Protein AF-A0AAD4WB34-F1 (afdb_monomer)

Foldseek 3Di:
DVVVVVVVVPPDDPPCLVVVVCVVVVVLVVQLVVCVVVVPPPFAFPAQDDADAQDFDDPPPCVCVVVCVVVVVVVVVVQLCQQVVLVVVVCVVVVHDDDSVVSNVVLVVVQVVCVRSVHDRDHDDNVVVVSCVVVVDPDCVSVVVVVVVVNVCRNPVSVSRRSHGPVVVVVVVVVVD

Nearest PDB structures (foldseek):
  7lhv-assembly1_B  TM=8.868E-01  e=2.444E-13  Arabidopsis thaliana
  7v73-assembly1_A  TM=8.410E-01  e=1.186E-08  Homo sapiens
  8sh3-assembly1_C  TM=9.190E-01  e=3.806E-06  Sus scrofa
  7lgu-assembly1_A  TM=9.004E-01  e=6.286E-06  Homo sapiens
  6ki1-assembly1_A  TM=8.723E-01  e=4.982E-05  Synechocystis sp. PCC 6803

Organism: Prunus dulcis (NCBI:txid3755)

Secondary structure (DSSP, 8-state):
-HHHHHHHHTTS-GGGHHHHHHHHHHHHHHHHHHHHHH--TT--B--PPPPSSPPP-----GGGHHHHHHHHHHHHHHHHHHHHHHHHHHHHHHT----HHHHHHHHHHHHHHHHTTTPPPP---HHHHHHHHHTT--STHHHHHHHHHHHHHHHHHHHHHTTSBHHHHHHHHHTT-

Radius of gyration: 19.21 Å; Cα contacts (8 Å, |Δi|>4): 100; chains: 1; bounding box: 47×36×50 Å

Structure (mmCIF, N/CA/C/O backbone):
data_AF-A0AAD4WB34-F1
#
_entry.id   AF-A0AAD4WB34-F1
#
loop_
_atom_site.group_PDB
_atom_site.id
_atom_site.type_symbol
_atom_site.label_atom_id
_atom_site.label_alt_id
_atom_site.label_comp_id
_atom_site.label_asym_id
_atom_site.label_entity_id
_atom_site.label_seq_id
_atom_site.pdbx_PDB_ins_code
_atom_site.Cartn_x
_atom_site.Cartn_y
_atom_site.Cartn_z
_atom_site.occupancy
_atom_site.B_iso_or_equiv
_atom_site.auth_seq_id
_atom_site.auth_comp_id
_atom_site.auth_asym_id
_atom_site.auth_atom_id
_atom_site.pdbx_PDB_model_num
ATOM 1 N N . MET A 1 1 ? -4.217 19.186 2.359 1.00 33.62 1 MET A N 1
ATOM 2 C CA . MET A 1 1 ? -4.604 19.597 0.989 1.00 33.62 1 MET A CA 1
ATOM 3 C C . MET A 1 1 ? -5.746 18.741 0.432 1.00 33.62 1 MET A C 1
ATOM 5 O O . MET A 1 1 ? -6.731 19.321 -0.002 1.00 33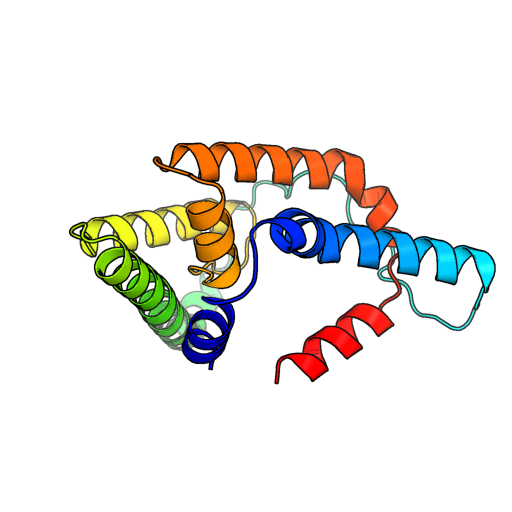.62 1 MET A O 1
ATOM 9 N N . GLU A 1 2 ? -5.706 17.401 0.507 1.00 40.16 2 GLU A N 1
ATOM 10 C CA . GLU A 1 2 ? -6.773 16.553 -0.079 1.00 40.16 2 GLU A CA 1
ATOM 11 C C . GLU A 1 2 ? -8.172 16.724 0.558 1.00 40.16 2 GLU A C 1
ATOM 13 O O . GLU A 1 2 ? -9.175 16.705 -0.154 1.00 40.16 2 GLU A O 1
ATOM 18 N N . LEU A 1 3 ? -8.260 17.006 1.865 1.00 38.12 3 LEU A N 1
ATOM 19 C CA . LEU A 1 3 ? -9.543 17.237 2.555 1.00 38.12 3 LEU A CA 1
ATOM 20 C C . LEU A 1 3 ? -10.306 18.478 2.047 1.00 38.12 3 LEU A C 1
ATOM 22 O O . LEU A 1 3 ? -11.536 18.483 2.032 1.00 38.12 3 LEU A O 1
ATOM 26 N N . ILE A 1 4 ? -9.596 19.511 1.581 1.00 42.97 4 ILE A N 1
ATOM 27 C CA . ILE A 1 4 ? -10.209 20.760 1.095 1.00 42.97 4 ILE A CA 1
ATOM 28 C C . ILE A 1 4 ? -10.880 20.536 -0.269 1.00 42.97 4 ILE A C 1
ATOM 30 O O . ILE A 1 4 ? -11.948 21.083 -0.539 1.00 42.97 4 ILE A O 1
ATOM 34 N N . ILE A 1 5 ? -10.310 19.669 -1.112 1.00 47.25 5 ILE A N 1
ATOM 35 C CA . ILE A 1 5 ? -10.824 19.406 -2.463 1.00 47.25 5 ILE A CA 1
ATOM 36 C C . ILE A 1 5 ? -12.169 18.668 -2.410 1.00 47.25 5 ILE A C 1
ATOM 38 O O . ILE A 1 5 ? -13.072 18.979 -3.188 1.00 47.25 5 ILE A O 1
ATOM 42 N N . VAL A 1 6 ? -12.353 17.745 -1.461 1.00 51.06 6 VAL A N 1
ATOM 43 C CA . VAL A 1 6 ? -13.652 17.070 -1.280 1.00 51.06 6 VAL A CA 1
ATOM 44 C C . VAL A 1 6 ? -14.680 17.960 -0.589 1.00 51.06 6 VAL A C 1
ATOM 46 O O . VAL A 1 6 ? -15.853 17.892 -0.956 1.00 51.06 6 VAL A O 1
ATOM 49 N N . TYR A 1 7 ? -14.269 18.860 0.314 1.00 45.97 7 TYR A N 1
ATOM 50 C CA . TYR A 1 7 ? -15.187 19.866 0.863 1.00 45.97 7 TYR A CA 1
ATOM 51 C C . TYR A 1 7 ? -15.754 20.782 -0.240 1.00 45.97 7 TYR A C 1
ATOM 53 O O . TYR A 1 7 ? -16.945 21.087 -0.245 1.00 45.97 7 TYR A O 1
ATOM 61 N N . ILE A 1 8 ? -14.940 21.141 -1.241 1.00 43.75 8 ILE A N 1
ATOM 62 C CA . ILE A 1 8 ? -15.370 21.970 -2.382 1.00 43.75 8 ILE A CA 1
ATOM 63 C C . ILE A 1 8 ? -16.230 21.183 -3.396 1.00 43.75 8 ILE A C 1
ATOM 65 O O . ILE A 1 8 ? -17.098 21.765 -4.050 1.00 43.75 8 ILE A O 1
ATOM 69 N N . GLN A 1 9 ? -16.065 19.860 -3.527 1.00 45.56 9 GLN A N 1
ATOM 70 C CA . GLN A 1 9 ? -16.832 19.057 -4.496 1.00 45.56 9 GLN A CA 1
ATOM 71 C C . GLN A 1 9 ? -18.241 18.650 -4.048 1.00 45.56 9 GLN A C 1
ATOM 73 O O . GLN A 1 9 ? -19.039 18.244 -4.897 1.00 45.56 9 GLN A O 1
ATOM 78 N N . GLY A 1 10 ? -18.587 18.814 -2.768 1.00 43.12 10 GLY A N 1
ATOM 79 C CA . GLY A 1 10 ? -19.879 18.398 -2.205 1.00 43.12 10 GLY A CA 1
ATOM 80 C C . GLY A 1 10 ? -21.130 19.061 -2.805 1.00 43.12 10 GLY A C 1
ATOM 81 O O . GLY A 1 10 ? -22.239 18.712 -2.411 1.00 43.12 10 GLY A O 1
ATOM 82 N N . LYS A 1 11 ? -20.991 20.001 -3.754 1.00 43.81 11 LYS A N 1
ATOM 83 C CA . LYS A 1 11 ? -22.109 20.800 -4.286 1.00 43.81 11 LYS A CA 1
ATOM 84 C C . LYS A 1 11 ? -22.457 20.578 -5.767 1.00 43.81 11 LYS A C 1
ATOM 86 O O . LYS A 1 11 ? -23.461 21.124 -6.223 1.00 43.81 11 LYS A O 1
ATOM 91 N N . THR A 1 12 ? -21.718 19.764 -6.530 1.00 44.66 12 THR A N 1
ATOM 92 C CA . THR A 1 12 ? -21.895 19.721 -8.000 1.00 44.66 12 THR A CA 1
ATOM 93 C C . THR A 1 12 ? -22.477 18.402 -8.530 1.00 44.66 12 THR A C 1
ATOM 95 O O . THR A 1 12 ? -21.794 17.392 -8.646 1.00 44.66 12 THR A O 1
ATOM 98 N N . ARG A 1 13 ? -23.775 18.482 -8.872 1.00 54.38 13 ARG A N 1
ATOM 99 C CA . ARG A 1 13 ? -24.657 17.628 -9.708 1.00 54.38 13 ARG A CA 1
ATOM 100 C C . ARG A 1 13 ? -24.180 16.218 -10.128 1.00 54.38 13 ARG A C 1
ATOM 102 O O . ARG A 1 13 ? -23.241 16.059 -10.902 1.00 54.38 13 ARG A O 1
ATOM 109 N N . LYS A 1 14 ? -25.041 15.231 -9.811 1.00 52.12 14 LYS A N 1
ATOM 110 C CA . LYS A 1 14 ? -25.066 13.798 -10.215 1.00 52.12 14 LYS A CA 1
ATOM 111 C C . LYS A 1 14 ? -24.626 13.456 -11.657 1.00 52.12 14 LYS A C 1
ATOM 113 O O . LYS A 1 14 ? -24.202 12.330 -11.880 1.00 52.12 14 LYS A O 1
ATOM 118 N N . TYR A 1 15 ? -24.724 14.375 -12.621 1.00 44.19 15 TYR A N 1
ATOM 119 C CA . TYR A 1 15 ? -24.437 14.122 -14.043 1.00 44.19 15 TYR A CA 1
ATOM 120 C C . TYR A 1 15 ? -22.932 14.136 -14.389 1.00 44.19 15 TYR A C 1
ATOM 122 O O . TYR A 1 15 ? -22.493 13.413 -15.275 1.00 44.19 15 TYR A O 1
ATOM 130 N N . LEU A 1 16 ? -22.104 14.878 -13.641 1.00 51.34 16 LEU A N 1
ATOM 131 C CA . LEU A 1 16 ? -20.644 14.948 -13.862 1.00 51.34 16 LEU A CA 1
ATOM 132 C C . LEU A 1 16 ? -19.870 13.738 -13.295 1.00 51.34 16 LEU A C 1
ATOM 134 O O . LEU A 1 16 ? -18.650 13.645 -13.434 1.00 51.34 16 LEU A O 1
ATOM 138 N N . ARG A 1 17 ? -20.584 12.795 -12.672 1.00 53.00 17 ARG A N 1
ATOM 139 C CA . ARG A 1 17 ? -20.040 11.625 -11.970 1.00 53.00 17 ARG A CA 1
ATOM 140 C C . ARG A 1 17 ? -19.387 10.603 -12.907 1.00 53.00 17 ARG A C 1
A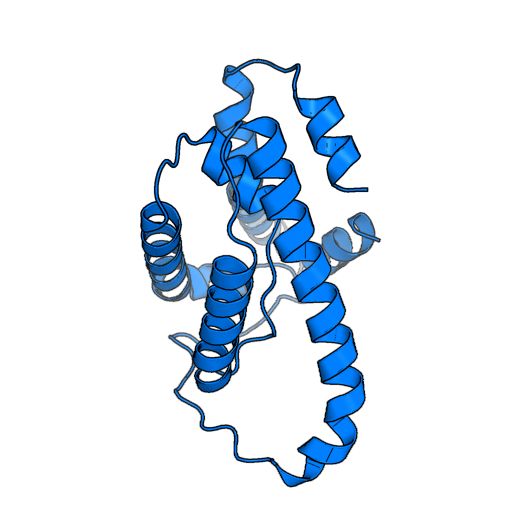TOM 142 O O . ARG A 1 17 ? -18.308 10.110 -12.600 1.00 53.00 17 ARG A O 1
ATOM 149 N N . TYR A 1 18 ? -19.993 10.333 -14.066 1.00 48.41 18 TYR A N 1
ATOM 150 C CA . TYR A 1 18 ? -19.420 9.421 -15.067 1.00 48.41 18 TYR A CA 1
ATOM 151 C C . TYR A 1 18 ? -18.209 10.028 -15.790 1.00 48.41 18 TYR A C 1
ATOM 153 O O . TYR A 1 18 ? -17.241 9.326 -16.066 1.00 48.41 18 TYR A O 1
ATOM 161 N N . VAL A 1 19 ? -18.214 11.346 -16.018 1.00 49.69 19 VAL A N 1
ATOM 162 C CA . VAL A 1 19 ? -17.118 12.054 -16.703 1.00 49.69 19 VAL A CA 1
ATOM 163 C C . VAL A 1 19 ? -15.848 12.093 -15.843 1.00 49.69 19 VAL A C 1
ATOM 165 O O . VAL A 1 19 ? -14.752 11.909 -16.364 1.00 49.69 19 VAL A O 1
ATOM 168 N N . ARG A 1 20 ? -15.968 12.252 -14.515 1.00 50.97 20 ARG A N 1
ATOM 169 C CA . ARG A 1 20 ? -14.810 12.204 -13.599 1.00 50.97 20 ARG A CA 1
ATOM 170 C C . ARG A 1 20 ? -14.190 10.813 -13.469 1.00 50.97 20 ARG A C 1
ATOM 172 O O . ARG A 1 20 ? -12.969 10.714 -13.433 1.00 50.97 20 ARG A O 1
ATOM 179 N N . ALA A 1 21 ? -15.009 9.761 -13.420 1.00 55.34 21 ALA A N 1
ATOM 180 C CA . ALA A 1 21 ? -14.525 8.381 -13.324 1.00 55.34 21 ALA A CA 1
ATOM 181 C C . ALA A 1 21 ? -13.853 7.905 -14.626 1.00 55.34 21 ALA A C 1
ATOM 183 O O . ALA A 1 21 ? -12.867 7.173 -14.579 1.00 55.34 21 ALA A O 1
ATOM 184 N N . ALA A 1 22 ? -14.344 8.364 -15.783 1.00 58.06 22 ALA A N 1
ATOM 185 C CA . ALA A 1 22 ? -13.746 8.072 -17.084 1.00 58.06 22 ALA A CA 1
ATOM 186 C C . ALA A 1 22 ? -12.513 8.938 -17.404 1.00 58.06 22 ALA A C 1
ATOM 188 O O . ALA A 1 22 ? -11.743 8.576 -18.290 1.00 58.06 22 ALA A O 1
ATOM 189 N N . GLY A 1 23 ? -12.297 10.039 -16.673 1.00 64.25 23 GLY A N 1
ATOM 190 C CA . GLY A 1 23 ? -11.242 11.027 -16.926 1.00 64.25 23 GLY A CA 1
ATOM 191 C C . GLY A 1 23 ? -9.857 10.429 -17.206 1.00 64.25 23 GLY A C 1
ATOM 192 O O . GLY A 1 23 ? -9.314 10.691 -18.282 1.00 64.25 23 GLY A O 1
ATOM 193 N N . PRO A 1 24 ? -9.299 9.579 -16.321 1.00 65.94 24 PRO A N 1
ATOM 194 C CA . PRO A 1 24 ? -7.984 8.975 -16.537 1.00 65.94 24 PRO A CA 1
ATOM 195 C C . PRO A 1 24 ? -7.928 8.096 -17.792 1.00 65.94 24 PRO A C 1
ATOM 197 O O . PRO A 1 24 ? -6.981 8.196 -18.564 1.00 65.94 24 PRO A O 1
ATOM 200 N N . LEU A 1 25 ? -8.962 7.288 -18.047 1.00 66.56 25 LEU A N 1
ATOM 201 C CA . LEU A 1 25 ? -9.025 6.416 -19.225 1.00 66.56 25 LEU A CA 1
ATOM 202 C C . LEU A 1 25 ? -9.153 7.229 -20.516 1.00 66.56 25 LEU A C 1
ATOM 204 O O . LEU A 1 25 ? -8.439 6.971 -21.482 1.00 66.56 25 LEU A O 1
ATOM 208 N N . THR A 1 26 ? -10.012 8.251 -20.528 1.00 68.38 26 THR A N 1
ATOM 209 C CA . THR A 1 26 ? -10.172 9.140 -21.687 1.00 68.38 26 THR A CA 1
ATOM 210 C C . THR A 1 26 ? -8.915 9.958 -21.963 1.00 68.38 26 THR A C 1
ATOM 212 O O . THR A 1 26 ? -8.587 10.177 -23.127 1.00 68.38 26 THR A O 1
ATOM 215 N N . ALA A 1 27 ? -8.184 10.370 -20.923 1.00 66.44 27 ALA A N 1
ATOM 216 C CA . ALA A 1 27 ? -6.917 11.077 -21.066 1.00 66.44 27 ALA A CA 1
ATOM 217 C C . ALA A 1 27 ? -5.845 10.174 -21.687 1.00 66.44 27 ALA A C 1
ATOM 219 O O . ALA A 1 27 ? -5.201 10.588 -22.647 1.00 66.44 27 ALA A O 1
ATOM 220 N N . VAL A 1 28 ? -5.709 8.931 -21.205 1.00 67.62 28 VAL A N 1
ATOM 221 C CA . VAL A 1 28 ? -4.776 7.947 -21.777 1.00 67.62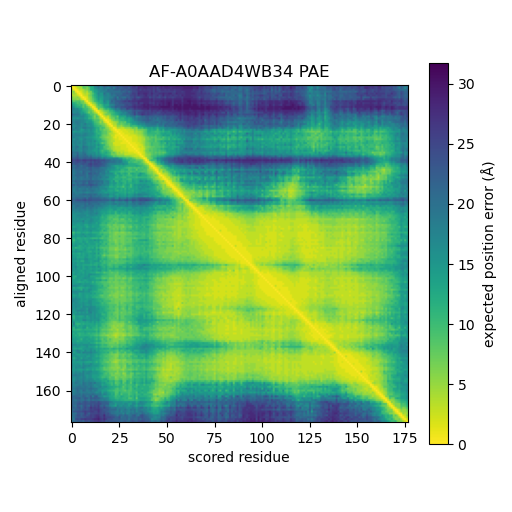 28 VAL A CA 1
ATOM 222 C C . VAL A 1 28 ? -5.112 7.689 -23.245 1.00 67.62 28 VAL A C 1
ATOM 224 O O . VAL A 1 28 ? -4.245 7.851 -24.095 1.00 67.62 28 VAL A O 1
ATOM 227 N N . LEU A 1 29 ? -6.378 7.399 -23.568 1.00 73.25 29 LEU A N 1
ATOM 228 C CA . LEU A 1 29 ? -6.809 7.161 -24.950 1.00 73.25 29 LEU A CA 1
ATOM 229 C C . LEU A 1 29 ? -6.534 8.364 -25.861 1.00 73.25 29 LEU A C 1
ATOM 231 O O . LEU A 1 29 ? -6.022 8.196 -26.968 1.00 73.25 29 LEU A O 1
ATOM 235 N N . SER A 1 30 ? -6.836 9.576 -25.388 1.00 71.19 30 SER A N 1
ATOM 236 C CA . SER A 1 30 ? -6.624 10.807 -26.158 1.00 71.19 30 SER A CA 1
ATOM 237 C C . SER A 1 30 ? -5.138 11.059 -26.415 1.00 71.19 30 SER A C 1
ATOM 239 O O . SER A 1 30 ? -4.767 11.412 -27.531 1.00 71.19 30 SER A O 1
ATOM 241 N N . VAL A 1 31 ? -4.281 10.828 -25.414 1.00 67.44 31 VAL A N 1
ATOM 242 C CA . VAL A 1 31 ? -2.820 10.949 -25.536 1.00 67.44 31 VAL A CA 1
ATOM 243 C C . VAL A 1 31 ? -2.258 9.900 -26.494 1.00 67.44 31 VAL A C 1
ATOM 245 O O . VAL A 1 31 ? -1.493 10.256 -27.387 1.00 67.44 31 VAL A O 1
ATOM 248 N N . THR A 1 32 ? -2.670 8.635 -26.381 1.00 67.56 32 THR A N 1
ATOM 249 C CA . THR A 1 32 ? -2.225 7.563 -27.286 1.00 67.56 32 THR A CA 1
ATOM 250 C C . THR A 1 32 ? -2.606 7.861 -28.741 1.00 67.56 32 THR A C 1
ATOM 252 O O . THR A 1 32 ? -1.788 7.692 -29.645 1.00 67.56 32 THR A O 1
ATOM 255 N N . ILE A 1 33 ? -3.824 8.359 -28.983 1.00 74.31 33 ILE A N 1
ATOM 256 C CA . ILE A 1 33 ? -4.286 8.765 -30.320 1.00 74.31 33 ILE A CA 1
ATOM 257 C C . ILE A 1 33 ? -3.490 9.963 -30.843 1.00 74.31 33 ILE A C 1
ATOM 259 O O . ILE A 1 33 ? -3.060 9.955 -31.996 1.00 74.31 33 ILE A O 1
ATOM 263 N N . PHE A 1 34 ? -3.247 10.966 -30.000 1.00 72.50 34 PHE A N 1
ATOM 264 C CA . PHE A 1 34 ? -2.497 1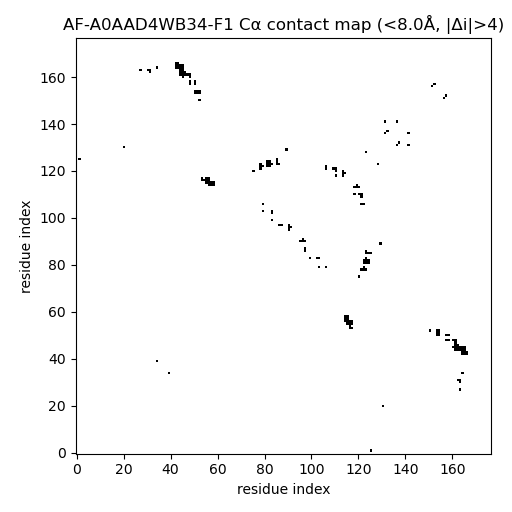2.160 -30.379 1.00 72.50 34 PHE A CA 1
ATOM 265 C C . PHE A 1 34 ? -1.046 11.834 -30.762 1.00 72.50 34 PHE A C 1
ATOM 267 O O . PHE A 1 34 ? -0.577 12.270 -31.813 1.00 72.50 34 PHE A O 1
ATOM 274 N N . VAL A 1 35 ? -0.360 11.001 -29.971 1.00 69.00 35 VAL A N 1
ATOM 275 C CA . VAL A 1 35 ? 1.014 10.547 -30.260 1.00 69.00 35 VAL A CA 1
ATOM 276 C C . VAL A 1 35 ? 1.072 9.749 -31.565 1.00 69.00 35 VAL A C 1
ATOM 278 O O . VAL A 1 35 ? 1.978 9.962 -32.371 1.00 69.00 35 VAL A O 1
ATOM 281 N N . LYS A 1 36 ? 0.080 8.886 -31.822 1.00 69.62 36 LYS A N 1
ATOM 282 C CA . LYS A 1 36 ? 0.007 8.098 -33.062 1.00 69.62 36 LYS A CA 1
ATOM 283 C C . LYS A 1 36 ? -0.200 8.966 -34.311 1.00 69.62 36 LYS A C 1
ATOM 285 O O . LYS A 1 36 ? 0.309 8.619 -35.372 1.00 69.62 36 LYS A O 1
ATOM 290 N N . ILE A 1 37 ? -0.927 10.082 -34.195 1.00 72.44 37 ILE A N 1
ATOM 291 C CA . ILE A 1 37 ? -1.186 11.016 -35.305 1.00 72.44 37 ILE A CA 1
ATOM 292 C C . ILE A 1 37 ? 0.019 11.929 -35.567 1.00 72.44 37 ILE A C 1
ATOM 294 O O . ILE A 1 37 ? 0.379 12.144 -36.721 1.00 72.44 37 ILE A O 1
ATOM 298 N N . PHE A 1 38 ? 0.649 12.458 -34.515 1.00 68.19 38 PHE A N 1
ATOM 299 C CA . PHE A 1 38 ? 1.732 13.443 -34.640 1.00 68.19 38 PHE A CA 1
ATOM 300 C C . PHE A 1 38 ? 3.134 12.837 -34.807 1.00 68.19 38 PHE A C 1
ATOM 302 O O . PHE A 1 38 ? 4.090 13.600 -34.939 1.00 68.19 38 PHE A O 1
ATOM 309 N N . ASN A 1 39 ? 3.248 11.499 -34.800 1.00 59.84 39 ASN A N 1
ATOM 310 C CA . ASN A 1 39 ? 4.436 10.687 -35.116 1.00 59.84 39 ASN A CA 1
ATOM 311 C C . ASN A 1 39 ? 5.769 11.375 -34.763 1.00 59.84 39 ASN A C 1
ATOM 313 O O . ASN A 1 39 ? 6.647 11.588 -35.598 1.00 59.84 39 ASN A O 1
ATOM 317 N N . SER A 1 40 ? 5.861 11.835 -33.515 1.00 54.69 40 SER A N 1
ATOM 318 C CA . SER A 1 40 ? 6.952 12.687 -33.064 1.00 54.69 40 SER A CA 1
ATOM 319 C C . SER A 1 40 ? 8.099 11.799 -32.594 1.00 54.69 40 SER A C 1
ATOM 321 O O . SER A 1 40 ? 8.137 11.397 -31.432 1.00 54.69 40 SER A O 1
ATOM 323 N N . SER A 1 41 ? 9.046 11.510 -33.487 1.00 55.50 41 SER A N 1
ATOM 324 C CA . SER A 1 41 ? 10.230 10.666 -33.237 1.00 55.50 41 SER A CA 1
ATOM 325 C C . SER A 1 41 ? 11.137 11.132 -32.081 1.00 55.50 41 SER A C 1
ATOM 327 O O . SER A 1 41 ? 12.108 10.457 -31.758 1.00 55.50 41 SER A O 1
ATOM 329 N N . SER A 1 42 ? 10.842 12.279 -31.460 1.00 56.28 42 SER A N 1
ATOM 330 C CA . SER A 1 42 ? 11.611 12.887 -30.366 1.00 56.28 42 SER A CA 1
ATOM 331 C C . SER A 1 42 ? 11.015 12.653 -28.972 1.00 56.28 42 SER A C 1
ATOM 333 O O . SER A 1 42 ? 11.537 13.187 -27.994 1.00 56.28 42 SER A O 1
ATOM 335 N N . ILE A 1 43 ? 9.906 11.916 -28.851 1.00 60.97 43 ILE A N 1
ATOM 336 C CA . ILE A 1 43 ? 9.256 11.673 -27.559 1.00 60.97 43 ILE A CA 1
ATOM 337 C C . ILE A 1 43 ? 9.734 10.339 -26.986 1.00 60.97 43 ILE A C 1
ATOM 339 O O . ILE A 1 43 ? 9.444 9.281 -27.536 1.00 60.97 43 ILE A O 1
ATOM 343 N N . SER A 1 44 ? 10.432 10.397 -25.849 1.00 60.56 44 SER A N 1
ATOM 344 C CA . SER A 1 44 ? 10.780 9.203 -25.076 1.00 60.56 44 SER A CA 1
ATOM 345 C C . SER A 1 44 ? 9.491 8.539 -24.587 1.00 60.56 44 SER A C 1
ATOM 347 O O . SER A 1 44 ? 8.689 9.163 -23.882 1.00 60.56 44 SER A O 1
ATOM 349 N N . LEU A 1 45 ? 9.247 7.308 -25.026 1.00 65.75 45 LEU A N 1
ATOM 350 C CA . LEU A 1 45 ? 8.125 6.484 -24.580 1.00 65.75 45 LEU A CA 1
ATOM 351 C C . LEU A 1 45 ? 8.527 5.713 -23.318 1.00 65.75 45 LEU A C 1
ATOM 353 O O . LEU A 1 45 ? 9.712 5.584 -23.016 1.00 65.75 45 LEU A O 1
ATOM 357 N N . VAL A 1 46 ? 7.542 5.200 -22.577 1.00 65.94 46 VAL A N 1
ATOM 358 C CA . VAL A 1 46 ? 7.794 4.350 -21.396 1.00 65.94 46 VAL A CA 1
ATOM 359 C C . VAL A 1 46 ? 8.632 3.108 -21.752 1.00 65.94 46 VAL A C 1
ATOM 361 O O . VAL A 1 46 ? 9.400 2.647 -20.910 1.00 65.94 46 VAL A O 1
ATOM 364 N N . GLY A 1 47 ? 8.563 2.637 -23.003 1.00 63.69 47 GLY A N 1
ATOM 365 C CA . GLY A 1 47 ? 9.345 1.500 -23.494 1.00 63.69 47 GLY A CA 1
ATOM 366 C C . GLY A 1 47 ? 8.718 0.156 -23.122 1.00 63.69 47 GLY A C 1
ATOM 367 O O . GLY A 1 47 ? 7.548 0.109 -22.742 1.00 63.69 47 GLY A O 1
ATOM 368 N N . ASP A 1 48 ? 9.494 -0.925 -23.242 1.00 64.25 48 ASP A N 1
ATOM 369 C CA . ASP A 1 48 ? 9.034 -2.286 -22.946 1.00 64.25 48 ASP A CA 1
ATOM 370 C C . ASP A 1 48 ? 8.691 -2.445 -21.461 1.00 64.25 48 ASP A C 1
ATOM 372 O O . ASP A 1 48 ? 9.552 -2.365 -20.578 1.00 64.25 48 ASP A O 1
ATOM 376 N N . ILE A 1 49 ? 7.415 -2.710 -21.186 1.00 68.88 49 ILE A N 1
ATOM 377 C CA . ILE A 1 49 ? 6.937 -3.063 -19.852 1.00 68.88 49 ILE A CA 1
ATOM 378 C C . ILE A 1 49 ? 6.889 -4.592 -19.790 1.00 68.88 49 ILE A C 1
ATOM 380 O O . ILE A 1 49 ? 6.206 -5.202 -20.615 1.00 68.88 49 ILE A O 1
ATOM 384 N N . PRO A 1 50 ? 7.579 -5.237 -18.829 1.00 67.44 50 PRO A N 1
ATOM 385 C CA . PRO A 1 50 ? 7.557 -6.688 -18.712 1.00 67.44 50 PRO A CA 1
ATOM 386 C C . PRO A 1 50 ? 6.112 -7.165 -18.560 1.00 67.44 50 PRO A C 1
ATOM 388 O O . PRO A 1 50 ? 5.416 -6.797 -17.612 1.00 67.44 50 PRO A O 1
ATOM 391 N N . GLN A 1 51 ? 5.655 -7.959 -19.527 1.00 65.62 51 GLN A N 1
ATOM 392 C CA . GLN A 1 51 ? 4.288 -8.454 -19.535 1.00 65.62 51 GLN A CA 1
ATOM 393 C C . GLN A 1 51 ? 4.102 -9.558 -18.497 1.00 65.62 51 GLN A C 1
ATOM 395 O O . GLN A 1 51 ? 4.957 -10.427 -18.321 1.00 65.62 51 GLN A O 1
ATOM 400 N N . GLY A 1 52 ? 2.936 -9.554 -17.857 1.00 68.00 52 GLY A N 1
ATOM 401 C CA . GLY A 1 52 ? 2.533 -10.586 -16.911 1.00 68.00 52 GLY A CA 1
ATOM 402 C C . GLY A 1 52 ? 2.466 -10.102 -15.469 1.00 68.00 52 GLY A C 1
ATOM 403 O O . GLY A 1 52 ? 2.659 -8.930 -15.152 1.00 68.00 52 GLY A O 1
ATOM 404 N N . LEU A 1 53 ? 2.120 -11.031 -14.581 1.00 72.06 53 LEU A N 1
ATOM 405 C CA . LEU A 1 53 ? 2.098 -10.771 -13.148 1.00 72.06 53 LEU A CA 1
ATOM 406 C C . LEU A 1 53 ? 3.533 -10.753 -12.601 1.00 72.06 53 LEU A C 1
ATOM 408 O O . LEU A 1 53 ? 4.362 -11.541 -13.065 1.00 72.06 53 LEU A O 1
ATOM 412 N N . PRO A 1 54 ? 3.828 -9.902 -11.601 1.00 73.69 54 PRO A N 1
ATOM 413 C CA . PRO A 1 54 ? 5.125 -9.920 -10.941 1.00 73.69 54 PRO A CA 1
ATOM 414 C C . PRO A 1 54 ? 5.419 -11.325 -10.407 1.00 73.69 54 PRO A C 1
ATOM 416 O O . PRO A 1 54 ? 4.571 -11.958 -9.773 1.00 73.69 54 PRO A O 1
ATOM 419 N N . SER A 1 55 ? 6.623 -11.824 -10.681 1.00 78.56 55 SER A N 1
ATOM 420 C CA . SER A 1 55 ? 7.061 -13.127 -10.187 1.00 78.56 55 SER A CA 1
ATOM 421 C C . SER A 1 55 ? 7.138 -13.119 -8.664 1.00 78.56 55 SER A C 1
ATOM 423 O O . SER A 1 55 ? 7.618 -12.149 -8.074 1.00 78.56 55 SER A O 1
ATOM 425 N N . PHE A 1 56 ? 6.738 -14.224 -8.035 1.00 82.69 56 PHE A N 1
ATOM 426 C CA . PHE A 1 56 ? 6.915 -14.413 -6.600 1.00 82.69 56 PHE A CA 1
ATOM 427 C C . PHE A 1 56 ? 8.405 -14.318 -6.236 1.00 82.69 56 PHE A C 1
ATOM 429 O O . PHE A 1 56 ? 9.226 -15.113 -6.699 1.00 82.69 56 PHE A O 1
ATOM 436 N N . SER A 1 57 ? 8.747 -13.339 -5.407 1.00 81.50 57 SER A N 1
ATOM 437 C CA . SER A 1 57 ? 10.098 -13.055 -4.945 1.00 81.50 57 SER A CA 1
ATOM 438 C C . SER A 1 57 ? 10.126 -13.091 -3.426 1.00 81.50 57 SER A C 1
ATOM 440 O O . SER A 1 57 ? 9.339 -12.433 -2.752 1.00 81.50 57 SER A O 1
ATOM 442 N N . ILE A 1 58 ? 11.045 -13.870 -2.865 1.00 80.69 58 ILE A N 1
ATOM 443 C CA . ILE A 1 58 ? 11.237 -13.917 -1.417 1.00 80.69 58 ILE A CA 1
ATOM 444 C C . ILE A 1 58 ? 12.192 -12.777 -1.046 1.00 80.69 58 ILE A C 1
ATOM 446 O O . ILE A 1 58 ? 13.281 -12.711 -1.628 1.00 80.69 58 ILE A O 1
ATOM 450 N N . PRO A 1 59 ? 11.855 -11.913 -0.070 1.00 75.50 59 PRO A N 1
ATOM 451 C CA . PRO A 1 59 ? 12.787 -10.915 0.444 1.00 75.50 59 PRO A CA 1
ATOM 452 C C . PRO A 1 59 ? 14.028 -11.614 1.030 1.00 75.50 59 PRO A C 1
ATOM 454 O O . PRO A 1 59 ? 13.975 -12.191 2.111 1.00 75.50 59 PRO A O 1
ATOM 457 N N . ARG A 1 60 ? 15.145 -11.636 0.287 1.00 66.62 60 ARG A N 1
ATOM 458 C CA . ARG A 1 60 ? 16.388 -12.348 0.673 1.00 66.62 60 ARG A CA 1
ATOM 459 C C . ARG A 1 60 ? 17.489 -11.425 1.202 1.00 66.62 60 ARG A C 1
ATOM 461 O O . ARG A 1 60 ? 18.414 -11.890 1.859 1.00 66.62 60 ARG A O 1
ATOM 468 N N . ALA A 1 61 ? 17.404 -10.122 0.941 1.00 67.38 61 ALA A N 1
ATOM 469 C CA . ALA A 1 61 ? 18.462 -9.160 1.247 1.00 67.38 61 ALA A CA 1
ATOM 470 C C . ALA A 1 61 ? 18.311 -8.530 2.647 1.00 67.38 61 ALA A C 1
ATOM 472 O O . ALA A 1 61 ? 18.164 -7.318 2.783 1.00 67.38 61 ALA A O 1
ATOM 473 N N . PHE A 1 62 ? 18.388 -9.343 3.706 1.00 73.75 62 PHE A N 1
ATOM 474 C CA . PHE A 1 62 ? 18.372 -8.836 5.088 1.00 73.75 62 PHE A CA 1
ATOM 475 C C . PHE A 1 62 ? 19.663 -8.101 5.492 1.00 73.75 62 PHE A C 1
ATOM 477 O O . PHE A 1 62 ? 19.681 -7.422 6.514 1.00 73.75 62 PHE A O 1
ATOM 484 N N . GLY A 1 63 ? 20.726 -8.171 4.681 1.00 77.56 63 GLY A N 1
ATOM 485 C CA . GLY A 1 63 ? 21.993 -7.474 4.943 1.00 77.56 63 GLY A CA 1
ATOM 486 C C . GLY A 1 63 ? 21.872 -5.946 5.006 1.00 77.56 63 GLY A C 1
ATOM 487 O O . GLY A 1 63 ? 22.630 -5.308 5.726 1.00 77.56 63 GLY A O 1
ATOM 488 N N . TYR A 1 64 ? 20.881 -5.366 4.319 1.00 79.06 64 TYR A N 1
ATOM 489 C CA . TYR A 1 64 ? 20.561 -3.932 4.376 1.00 79.06 64 TYR A CA 1
ATOM 490 C C . TYR A 1 64 ? 19.365 -3.623 5.285 1.00 79.06 64 TYR A C 1
ATOM 492 O O . TYR A 1 64 ? 18.934 -2.477 5.375 1.00 79.06 64 TYR A O 1
ATOM 500 N N . ALA A 1 65 ? 18.793 -4.625 5.961 1.00 79.88 65 ALA A N 1
ATOM 501 C CA . ALA A 1 65 ? 17.608 -4.410 6.784 1.00 79.88 65 ALA A CA 1
ATOM 502 C C . ALA A 1 65 ? 17.894 -3.404 7.905 1.00 79.88 65 ALA A C 1
ATOM 504 O O . ALA A 1 65 ? 17.105 -2.493 8.126 1.00 79.88 65 ALA A O 1
ATOM 505 N N . THR A 1 66 ? 19.057 -3.501 8.555 1.00 81.00 66 THR A N 1
ATOM 506 C CA . THR A 1 66 ? 19.444 -2.610 9.660 1.00 81.00 66 THR A CA 1
ATOM 507 C C . THR A 1 66 ? 19.582 -1.147 9.239 1.00 81.00 66 THR A C 1
ATOM 509 O O . THR A 1 66 ? 19.203 -0.266 10.006 1.00 81.00 66 THR A O 1
ATOM 512 N N . SER A 1 67 ? 20.056 -0.873 8.019 1.00 86.38 67 SER A N 1
ATOM 513 C CA . SER A 1 67 ? 20.153 0.491 7.485 1.00 86.38 67 SER A CA 1
ATOM 514 C C . SER 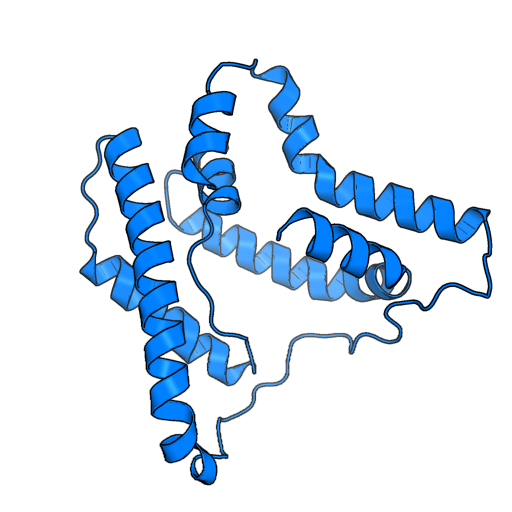A 1 67 ? 18.820 1.028 6.958 1.00 86.38 67 SER A C 1
ATOM 516 O O . SER A 1 67 ? 18.614 2.239 6.957 1.00 86.38 67 SER A O 1
ATOM 518 N N . LEU A 1 68 ? 17.901 0.150 6.546 1.00 86.81 68 LEU A N 1
ATOM 519 C CA . LEU A 1 68 ? 16.586 0.518 6.012 1.00 86.81 68 LEU A CA 1
ATOM 520 C C . LEU A 1 68 ? 15.501 0.655 7.090 1.00 86.81 68 LEU A C 1
ATOM 522 O O . LEU A 1 68 ? 14.504 1.330 6.839 1.00 86.81 68 LEU A O 1
ATOM 526 N N . ILE A 1 69 ? 15.680 0.068 8.281 1.00 88.69 69 ILE A N 1
ATOM 527 C CA . ILE A 1 69 ? 14.713 0.140 9.395 1.00 88.69 69 ILE A CA 1
ATOM 528 C C . ILE A 1 69 ? 14.269 1.581 9.711 1.00 88.69 69 ILE A C 1
ATOM 530 O O . ILE A 1 69 ? 13.059 1.802 9.781 1.00 88.69 69 ILE A O 1
ATOM 534 N N . PRO A 1 70 ? 15.168 2.576 9.868 1.00 90.38 70 PRO A N 1
ATOM 535 C CA . PRO A 1 70 ? 14.754 3.940 10.200 1.00 90.38 70 PRO A CA 1
ATOM 536 C C . PRO A 1 70 ? 13.855 4.549 9.119 1.00 90.38 70 PRO A C 1
ATOM 538 O O . PRO A 1 70 ? 12.798 5.102 9.415 1.00 90.38 70 PRO A O 1
ATOM 541 N N . THR A 1 71 ? 14.234 4.391 7.851 1.00 90.00 71 THR A N 1
ATOM 542 C CA . THR A 1 71 ? 13.454 4.885 6.711 1.00 90.00 71 THR A CA 1
ATOM 543 C C . THR A 1 71 ? 12.120 4.151 6.587 1.00 90.00 71 THR A C 1
ATOM 545 O O . THR A 1 71 ? 11.089 4.782 6.363 1.00 90.00 71 THR A O 1
ATOM 548 N N . ALA A 1 72 ? 12.111 2.832 6.784 1.00 88.81 72 ALA A N 1
ATOM 549 C CA . ALA A 1 72 ? 10.903 2.020 6.740 1.00 88.81 72 ALA A CA 1
ATOM 550 C C . ALA A 1 72 ? 9.911 2.410 7.846 1.00 88.81 72 ALA A C 1
ATOM 552 O O . ALA A 1 72 ? 8.715 2.512 7.572 1.00 88.81 72 ALA A O 1
ATOM 553 N N . LEU A 1 73 ? 10.390 2.686 9.065 1.00 90.56 73 LEU A N 1
ATOM 554 C CA . LEU A 1 73 ? 9.557 3.175 10.168 1.00 90.56 73 LEU A CA 1
ATOM 555 C C . LEU A 1 73 ? 8.923 4.529 9.846 1.00 90.56 73 LEU A C 1
ATOM 557 O O . LEU A 1 73 ? 7.733 4.712 10.094 1.00 90.56 73 LEU A O 1
ATOM 561 N N . LEU A 1 74 ? 9.684 5.452 9.252 1.00 93.06 74 LEU A N 1
ATOM 562 C CA . LEU A 1 74 ? 9.164 6.758 8.842 1.00 93.06 74 LEU A CA 1
ATOM 563 C C . LEU A 1 74 ? 8.071 6.621 7.777 1.00 93.06 74 LEU A C 1
ATOM 565 O O . LEU A 1 74 ? 6.976 7.156 7.951 1.00 93.06 74 LEU A O 1
ATOM 569 N N . ILE A 1 75 ? 8.336 5.865 6.707 1.00 91.56 75 ILE A N 1
ATOM 570 C CA . ILE A 1 75 ? 7.369 5.650 5.618 1.00 91.56 75 ILE A CA 1
ATOM 571 C C . ILE A 1 75 ? 6.115 4.949 6.147 1.00 91.56 75 ILE A C 1
ATOM 573 O O . ILE A 1 75 ? 5.000 5.359 5.833 1.00 91.56 75 ILE A O 1
ATOM 577 N N . THR A 1 76 ? 6.285 3.930 6.990 1.00 90.94 76 THR A N 1
ATOM 578 C CA . THR A 1 76 ? 5.165 3.192 7.590 1.00 90.94 76 THR A CA 1
ATOM 579 C C . THR A 1 76 ? 4.344 4.086 8.513 1.00 90.94 76 THR A C 1
ATOM 581 O O . THR A 1 76 ? 3.118 4.060 8.452 1.00 90.94 76 THR A O 1
ATOM 584 N N . GLY A 1 77 ? 4.991 4.919 9.332 1.00 91.38 77 GLY A N 1
ATOM 585 C CA . GLY A 1 77 ? 4.305 5.883 10.191 1.00 91.38 77 GLY A CA 1
ATOM 586 C C . GLY A 1 77 ? 3.447 6.856 9.384 1.00 91.38 77 GLY A C 1
ATOM 587 O O . GLY A 1 77 ? 2.272 7.043 9.695 1.00 91.38 77 GLY A O 1
ATOM 588 N N . VAL A 1 78 ? 3.996 7.410 8.299 1.00 91.88 78 VAL A N 1
ATOM 589 C CA . VAL A 1 78 ? 3.249 8.290 7.386 1.00 91.88 78 VAL A CA 1
ATOM 590 C C . VAL A 1 78 ? 2.091 7.541 6.716 1.00 91.88 78 VAL A C 1
ATOM 592 O O . VAL A 1 78 ? 0.974 8.053 6.706 1.00 91.88 78 VAL A O 1
ATOM 595 N N . ALA A 1 79 ? 2.318 6.316 6.235 1.00 89.19 79 ALA A N 1
ATOM 596 C CA . ALA A 1 79 ? 1.286 5.496 5.597 1.00 89.19 79 ALA A CA 1
ATOM 597 C C . ALA A 1 79 ? 0.127 5.154 6.552 1.00 89.19 79 ALA A C 1
ATOM 599 O O . ALA A 1 79 ? -1.041 5.220 6.170 1.00 89.19 79 ALA A O 1
ATOM 600 N N . ILE A 1 80 ? 0.425 4.832 7.814 1.00 91.38 80 ILE A N 1
ATOM 601 C CA . ILE A 1 80 ? -0.601 4.573 8.832 1.00 91.38 80 ILE A CA 1
ATOM 602 C C . ILE A 1 80 ? -1.408 5.844 9.109 1.00 91.38 80 ILE A C 1
ATOM 604 O O . ILE A 1 80 ? -2.638 5.790 9.133 1.00 91.38 80 ILE A O 1
ATOM 608 N N . LEU A 1 81 ? -0.738 6.984 9.299 1.00 91.81 81 LEU A N 1
ATOM 609 C CA . LEU A 1 81 ? -1.407 8.259 9.570 1.00 91.81 81 LEU A CA 1
ATOM 610 C C . LEU A 1 81 ? -2.319 8.681 8.414 1.00 91.81 81 LEU A C 1
ATOM 612 O O . LEU A 1 81 ? -3.445 9.119 8.654 1.00 91.81 81 LEU A O 1
ATOM 616 N N . GLU A 1 82 ? -1.864 8.516 7.175 1.00 89.12 82 GLU A N 1
ATOM 617 C CA . GLU A 1 82 ? -2.659 8.793 5.981 1.00 89.12 82 GLU A CA 1
ATOM 618 C C . GLU A 1 82 ? -3.868 7.851 5.887 1.00 89.12 82 GLU A C 1
ATOM 620 O O . GLU A 1 82 ? -5.008 8.317 5.808 1.00 89.12 82 GLU A O 1
ATOM 625 N N . SER A 1 83 ? -3.643 6.535 5.969 1.00 89.44 83 SER A N 1
ATOM 626 C CA . SER A 1 83 ? -4.703 5.530 5.838 1.00 89.44 83 SER A CA 1
ATOM 627 C C . SER A 1 83 ? -5.773 5.669 6.927 1.00 89.44 83 SER A C 1
ATOM 629 O O . SER A 1 83 ? -6.962 5.804 6.625 1.00 89.44 83 SER A O 1
ATOM 631 N N . VAL A 1 84 ? -5.362 5.723 8.199 1.00 90.25 84 VAL A N 1
ATOM 632 C CA . VAL A 1 84 ? -6.283 5.869 9.339 1.00 90.25 84 VAL A CA 1
ATOM 633 C C . VAL A 1 84 ? -6.954 7.241 9.329 1.00 90.25 84 VAL A C 1
ATOM 635 O O . VAL A 1 84 ? -8.134 7.346 9.665 1.00 90.25 84 VAL A O 1
ATOM 638 N N . GLY A 1 85 ? -6.246 8.296 8.916 1.00 90.38 85 GLY A N 1
ATOM 639 C CA . GLY A 1 85 ? -6.815 9.637 8.772 1.00 90.38 85 GLY A CA 1
ATOM 640 C C . GLY A 1 85 ? -7.956 9.677 7.754 1.00 90.38 85 GLY A C 1
ATOM 641 O O . GLY A 1 85 ? -9.029 10.209 8.047 1.00 90.38 85 GLY A O 1
ATOM 642 N N . ILE A 1 86 ? -7.762 9.052 6.589 1.00 87.44 86 ILE A N 1
ATOM 643 C CA . ILE A 1 86 ? -8.797 8.914 5.554 1.00 87.44 86 ILE A CA 1
ATOM 644 C C . ILE A 1 86 ? -9.969 8.073 6.066 1.00 87.44 86 ILE A C 1
ATOM 646 O O . ILE A 1 86 ? -11.125 8.475 5.911 1.00 87.44 86 ILE A O 1
ATOM 650 N N . ALA A 1 87 ? -9.681 6.931 6.691 1.00 87.50 87 ALA A N 1
ATOM 651 C CA . ALA A 1 87 ? -10.702 6.030 7.208 1.00 87.50 87 ALA A CA 1
ATOM 652 C C . ALA A 1 87 ? -11.568 6.712 8.282 1.00 87.50 87 ALA A C 1
ATOM 654 O O . ALA A 1 87 ? -12.796 6.636 8.218 1.00 87.50 87 ALA A O 1
ATOM 655 N N . LYS A 1 88 ? -10.956 7.463 9.211 1.00 89.88 88 LYS A N 1
ATOM 656 C CA . LYS A 1 88 ? -11.673 8.240 10.237 1.00 89.88 88 LYS A CA 1
ATOM 657 C C . LYS A 1 88 ? -12.496 9.374 9.636 1.00 89.88 88 LYS A C 1
ATOM 659 O O . LYS A 1 88 ? -13.632 9.578 10.055 1.00 89.88 88 LYS A O 1
ATOM 664 N N . ALA A 1 89 ? -11.963 10.090 8.646 1.00 88.44 89 ALA A N 1
ATOM 665 C CA . ALA A 1 89 ? -12.711 11.139 7.956 1.00 88.44 89 ALA A CA 1
ATOM 666 C C . ALA A 1 89 ? -13.956 10.574 7.247 1.00 88.44 89 ALA A C 1
ATOM 668 O O . ALA A 1 89 ? -15.027 11.182 7.287 1.00 88.44 89 ALA A O 1
ATOM 669 N N . LEU A 1 90 ? -13.836 9.394 6.632 1.00 86.25 90 LEU A N 1
ATOM 670 C CA . LEU A 1 90 ? -14.951 8.722 5.968 1.00 86.25 90 LEU A CA 1
ATOM 671 C C . LEU A 1 90 ? -15.968 8.152 6.971 1.00 86.25 90 LEU A C 1
ATOM 673 O O . LEU A 1 90 ? -17.170 8.256 6.730 1.00 86.25 90 LEU A O 1
ATOM 677 N N . ALA A 1 91 ? -15.502 7.623 8.103 1.00 87.56 91 ALA A N 1
ATOM 678 C CA . ALA A 1 91 ? -16.336 7.158 9.211 1.00 87.56 91 ALA A CA 1
ATOM 679 C C . ALA A 1 91 ? -17.163 8.295 9.818 1.00 87.56 91 ALA A C 1
ATOM 681 O O . ALA A 1 91 ? -18.387 8.196 9.900 1.00 87.56 91 ALA A O 1
ATOM 682 N N . ALA A 1 92 ? -16.517 9.426 10.117 1.00 87.94 92 ALA A N 1
ATOM 683 C CA . ALA A 1 92 ? -17.181 10.624 10.621 1.00 87.94 92 ALA A CA 1
ATOM 684 C C . ALA A 1 92 ? -18.221 11.178 9.632 1.00 87.94 92 ALA A C 1
ATOM 686 O O . ALA A 1 92 ? -19.299 11.598 10.044 1.00 87.94 92 ALA A O 1
ATOM 687 N N . LYS A 1 93 ? -17.933 11.144 8.321 1.00 84.50 93 LYS A N 1
ATOM 688 C CA . LYS A 1 93 ? -18.872 11.590 7.276 1.00 84.50 93 LYS A CA 1
ATOM 689 C C . LYS A 1 93 ? -20.115 10.696 7.171 1.00 84.50 93 LYS A C 1
ATOM 691 O O . LYS A 1 93 ? -21.188 11.192 6.843 1.00 84.50 93 LYS A O 1
ATOM 696 N N . ASN A 1 94 ? -19.963 9.395 7.407 1.00 83.69 94 ASN A N 1
ATOM 697 C CA . ASN A 1 94 ? -21.005 8.392 7.172 1.00 83.69 94 ASN A CA 1
ATOM 698 C C . ASN A 1 94 ? -21.688 7.882 8.446 1.00 83.69 94 ASN A C 1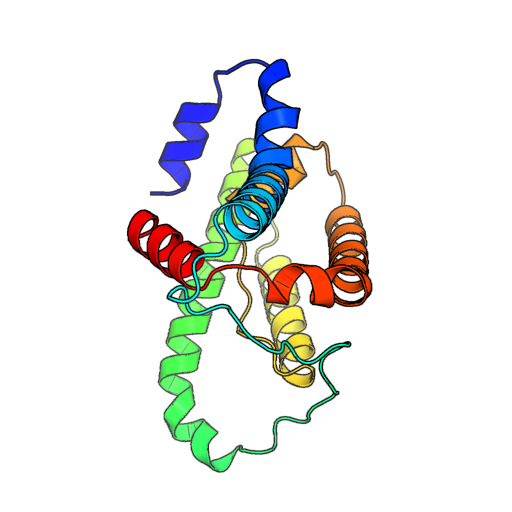
ATOM 700 O O . ASN A 1 94 ? -22.636 7.107 8.346 1.00 83.69 94 ASN A O 1
ATOM 704 N N . GLY A 1 95 ? -21.221 8.306 9.621 1.00 85.19 95 GLY A N 1
ATOM 705 C CA . GLY A 1 95 ? -21.818 7.959 10.908 1.00 85.19 95 GLY A CA 1
ATOM 706 C C . GLY A 1 95 ? -21.617 6.500 11.326 1.00 85.19 95 GLY A C 1
ATOM 707 O O . GLY A 1 95 ? -22.481 5.959 12.007 1.00 85.19 95 GLY A O 1
ATOM 708 N N . TYR A 1 96 ? -20.518 5.857 10.914 1.00 86.50 96 TYR A N 1
ATOM 709 C CA . TYR A 1 96 ? -20.143 4.518 11.389 1.00 86.50 96 TYR A CA 1
ATOM 710 C C . TYR A 1 96 ? -18.915 4.577 12.305 1.00 86.50 96 TYR A C 1
ATOM 712 O O . TYR A 1 96 ? -18.104 5.498 12.205 1.00 86.50 96 TYR A O 1
ATOM 720 N N . GLU A 1 97 ? -18.761 3.589 13.187 1.00 86.94 97 GLU A N 1
ATOM 721 C CA . GLU A 1 97 ? -17.560 3.449 14.015 1.00 86.94 97 GLU A CA 1
ATOM 722 C C . GLU A 1 97 ? -16.440 2.747 13.245 1.00 86.94 97 GLU A C 1
ATOM 724 O O . GLU A 1 97 ? -16.661 1.742 12.569 1.00 86.94 97 GLU A O 1
ATOM 729 N N . LEU A 1 98 ? -15.226 3.290 13.346 1.00 88.31 98 LEU A N 1
ATOM 730 C CA . LEU A 1 98 ? -14.035 2.713 12.735 1.00 88.31 98 LEU A CA 1
ATOM 731 C C . LEU A 1 98 ? -13.197 1.984 13.785 1.00 88.31 98 LEU A C 1
ATOM 733 O O . LEU A 1 98 ? -12.652 2.623 14.688 1.00 88.31 98 LEU A O 1
ATOM 737 N N . ASP A 1 99 ? -12.986 0.685 13.591 1.00 91.19 99 ASP A N 1
ATOM 738 C CA . ASP A 1 99 ? -11.958 -0.051 14.321 1.00 91.19 99 ASP A CA 1
ATOM 739 C C . ASP A 1 99 ? -10.579 0.205 13.691 1.00 91.19 99 ASP A C 1
ATOM 741 O O . ASP A 1 99 ? -10.217 -0.336 12.644 1.00 91.19 99 ASP A O 1
ATOM 745 N N . SER A 1 100 ? -9.785 1.053 14.347 1.00 89.19 100 SER A N 1
ATOM 746 C CA . SER A 1 100 ? -8.433 1.379 13.878 1.00 89.19 100 SER A CA 1
ATOM 747 C C . SER A 1 100 ? -7.483 0.177 13.937 1.00 89.19 100 SER A C 1
ATOM 749 O O . SER A 1 100 ? -6.552 0.117 13.136 1.00 89.19 100 SER A O 1
ATOM 751 N N . ASN A 1 101 ? -7.704 -0.787 14.837 1.00 92.12 101 ASN A N 1
ATOM 752 C CA . ASN A 1 101 ? -6.860 -1.980 14.924 1.00 92.12 101 ASN A CA 1
ATOM 753 C C . ASN A 1 101 ? -7.074 -2.878 13.706 1.00 92.12 101 ASN A C 1
ATOM 755 O O . ASN A 1 101 ? -6.106 -3.399 13.152 1.00 92.12 101 ASN A O 1
ATOM 759 N N . GLN A 1 102 ? -8.324 -3.016 13.258 1.00 90.50 102 GLN A N 1
ATOM 760 C CA . GLN A 1 102 ? -8.657 -3.786 12.062 1.00 90.50 102 GLN A CA 1
ATOM 761 C C . GLN A 1 102 ? -8.060 -3.157 10.796 1.00 90.50 102 GLN A C 1
ATOM 763 O O . GLN A 1 102 ? -7.510 -3.873 9.958 1.00 90.50 102 GLN A O 1
ATOM 768 N N . GLU A 1 103 ? -8.097 -1.827 10.682 1.00 88.56 103 GLU A N 1
ATOM 769 C CA . GLU A 1 103 ? -7.456 -1.100 9.578 1.00 88.56 103 GLU A CA 1
ATOM 770 C C . GLU A 1 103 ? -5.928 -1.259 9.587 1.00 88.56 103 GLU A C 1
ATOM 772 O O . GLU A 1 103 ? -5.331 -1.549 8.548 1.00 88.56 103 GLU A O 1
ATOM 777 N N . LEU A 1 104 ? -5.280 -1.132 10.755 1.00 91.38 104 LEU A N 1
ATOM 778 C CA . LEU A 1 104 ? -3.834 -1.360 10.881 1.00 91.38 104 LEU A CA 1
ATOM 779 C C . LEU A 1 104 ? -3.459 -2.799 10.519 1.00 91.38 104 LEU A C 1
ATOM 781 O O . LEU A 1 104 ? -2.477 -3.019 9.808 1.00 91.38 104 LEU A O 1
ATOM 785 N N . PHE A 1 105 ? -4.237 -3.773 10.992 1.00 93.06 105 PHE A N 1
ATOM 786 C CA . PHE A 1 105 ? -4.019 -5.179 10.679 1.00 93.06 105 PHE A CA 1
ATOM 787 C C . PHE A 1 105 ? -4.155 -5.435 9.174 1.00 93.06 105 PHE A C 1
ATOM 789 O O . PHE A 1 105 ? -3.267 -6.040 8.574 1.00 93.06 105 PHE A O 1
ATOM 796 N N . GLY A 1 106 ? -5.208 -4.911 8.539 1.00 91.00 106 GLY A N 1
ATOM 797 C CA . GLY A 1 106 ? -5.408 -5.013 7.093 1.00 91.00 106 GLY A CA 1
ATOM 798 C C . GLY A 1 106 ? -4.263 -4.389 6.293 1.00 91.00 106 GLY A C 1
ATOM 799 O O . GLY A 1 106 ? -3.757 -5.008 5.355 1.00 91.00 106 GLY A O 1
ATOM 800 N N . LEU A 1 107 ? -3.796 -3.205 6.701 1.00 91.12 107 LEU A N 1
ATOM 801 C CA . LEU A 1 107 ? -2.679 -2.510 6.062 1.00 91.12 107 LEU A CA 1
ATOM 802 C C . LEU A 1 107 ? -1.356 -3.280 6.205 1.00 91.12 107 LEU A C 1
ATOM 804 O O . LEU A 1 107 ? -0.590 -3.380 5.244 1.00 91.12 107 LEU A O 1
ATOM 808 N N . GLY A 1 108 ? -1.093 -3.847 7.384 1.00 92.38 108 GLY A N 1
ATOM 809 C CA . GLY A 1 108 ? 0.088 -4.673 7.637 1.00 92.38 108 GLY A CA 1
ATOM 810 C C . GLY A 1 108 ? 0.080 -5.947 6.796 1.00 92.38 108 GLY A C 1
ATOM 811 O O . GLY A 1 108 ? 1.051 -6.233 6.095 1.00 92.38 108 GLY A O 1
ATOM 812 N N . VAL A 1 109 ? -1.044 -6.668 6.792 1.00 93.31 109 VAL A N 1
ATOM 813 C CA . VAL A 1 109 ? -1.229 -7.878 5.981 1.00 93.31 109 VAL A CA 1
ATOM 814 C C . VAL A 1 109 ? -1.053 -7.564 4.493 1.00 93.31 109 VAL A C 1
ATOM 816 O O . VAL A 1 109 ? -0.299 -8.261 3.817 1.00 93.31 109 VAL A O 1
ATOM 819 N N . ALA A 1 110 ? -1.653 -6.483 3.986 1.00 91.25 110 ALA A N 1
ATOM 820 C CA . ALA A 1 110 ? -1.514 -6.080 2.587 1.00 91.25 110 ALA A CA 1
ATOM 821 C C . ALA A 1 110 ? -0.050 -5.816 2.186 1.00 91.25 110 ALA A C 1
ATOM 823 O O . ALA A 1 110 ? 0.385 -6.262 1.125 1.00 91.25 110 ALA A O 1
ATOM 824 N N . ASN A 1 111 ? 0.726 -5.143 3.039 1.00 91.31 111 ASN A N 1
ATOM 825 C CA . ASN A 1 111 ? 2.138 -4.858 2.775 1.00 91.31 111 ASN A CA 1
ATOM 826 C C . ASN A 1 111 ? 3.030 -6.106 2.893 1.00 91.31 111 ASN A C 1
ATOM 828 O O . ASN A 1 111 ? 3.951 -6.273 2.093 1.00 91.31 111 ASN A O 1
ATOM 832 N N . ILE A 1 112 ? 2.732 -7.018 3.825 1.00 90.75 112 ILE A N 1
ATOM 833 C CA . ILE A 1 112 ? 3.429 -8.309 3.927 1.00 90.75 112 ILE A CA 1
ATOM 834 C C . ILE A 1 112 ? 3.188 -9.132 2.660 1.00 90.75 112 ILE A C 1
ATOM 836 O O . ILE A 1 112 ? 4.152 -9.555 2.024 1.00 90.75 112 ILE A O 1
ATOM 840 N N . PHE A 1 113 ? 1.929 -9.307 2.244 1.00 90.19 113 PHE A N 1
ATOM 841 C CA . PHE A 1 113 ? 1.605 -10.009 0.999 1.00 90.19 113 PHE A CA 1
ATOM 842 C C . PHE A 1 113 ? 2.229 -9.321 -0.221 1.00 90.19 113 PHE A C 1
ATOM 844 O O . PHE A 1 113 ? 2.809 -9.998 -1.066 1.00 90.19 113 PHE A O 1
ATOM 851 N N . GLY A 1 114 ? 2.185 -7.988 -0.286 1.00 87.69 114 GLY A N 1
ATOM 852 C CA . GLY A 1 114 ? 2.802 -7.208 -1.360 1.00 87.69 114 GLY A CA 1
ATOM 853 C C . GLY A 1 114 ? 4.319 -7.391 -1.458 1.00 87.69 114 GLY A C 1
ATOM 854 O O . GLY A 1 114 ? 4.854 -7.440 -2.566 1.00 87.69 114 GLY A O 1
ATOM 855 N N . SER A 1 115 ? 5.013 -7.572 -0.330 1.00 88.38 115 SER A N 1
ATOM 856 C CA . SER A 1 115 ? 6.470 -7.761 -0.319 1.00 88.38 115 SER A CA 1
ATOM 857 C C . SER A 1 115 ? 6.921 -8.987 -1.126 1.00 88.38 115 SER A C 1
ATOM 859 O O . SER A 1 115 ? 7.961 -8.938 -1.784 1.00 88.38 115 SER A O 1
ATOM 861 N N . PHE A 1 116 ? 6.096 -10.041 -1.171 1.00 88.50 116 PHE A N 1
ATOM 862 C CA . PHE A 1 116 ? 6.356 -11.248 -1.959 1.00 88.50 116 PHE A CA 1
ATOM 863 C C . PHE A 1 116 ? 6.200 -11.052 -3.471 1.00 88.50 116 PHE A C 1
ATOM 865 O O . PHE A 1 116 ? 6.684 -11.862 -4.254 1.00 88.50 116 PHE A O 1
ATOM 872 N N . PHE A 1 117 ? 5.534 -9.983 -3.896 1.00 87.44 117 PHE A N 1
ATOM 873 C CA . PHE A 1 117 ? 5.374 -9.612 -5.304 1.00 87.44 117 PHE A CA 1
ATOM 874 C C . PHE A 1 117 ? 6.226 -8.389 -5.665 1.00 87.44 117 PHE A C 1
ATOM 876 O O . PHE A 1 117 ? 5.972 -7.736 -6.674 1.00 87.44 117 PHE A O 1
ATOM 883 N N . SER A 1 118 ? 7.218 -8.053 -4.825 1.00 83.44 118 SER A N 1
ATOM 884 C CA . SER A 1 118 ? 8.059 -6.858 -4.983 1.00 83.44 118 SER A CA 1
ATOM 885 C C . SER A 1 118 ? 7.244 -5.559 -5.095 1.00 83.44 118 SER A C 1
ATOM 887 O O . SER A 1 118 ? 7.636 -4.626 -5.795 1.00 83.44 118 SER A O 1
ATOM 889 N N . ALA A 1 119 ? 6.099 -5.493 -4.407 1.00 83.44 119 ALA A N 1
ATOM 890 C CA . ALA A 1 119 ? 5.251 -4.310 -4.393 1.00 83.44 119 ALA A CA 1
ATOM 891 C C . ALA A 1 119 ? 5.850 -3.197 -3.521 1.00 83.44 119 ALA A C 1
ATOM 893 O O . ALA A 1 119 ? 6.447 -3.448 -2.472 1.00 83.44 119 ALA A O 1
ATOM 894 N N . TYR A 1 120 ? 5.627 -1.951 -3.937 1.00 86.88 120 TYR A N 1
ATOM 895 C CA . TYR A 1 120 ? 5.907 -0.779 -3.113 1.00 86.88 120 TYR A CA 1
ATOM 896 C C . TYR A 1 120 ? 4.974 -0.714 -1.896 1.00 86.88 120 TYR A C 1
ATOM 898 O O . TYR A 1 120 ? 3.837 -1.199 -1.974 1.00 86.88 120 TYR A O 1
ATOM 906 N N . PRO A 1 121 ? 5.416 -0.079 -0.791 1.00 85.56 121 PRO A N 1
ATOM 907 C CA . PRO A 1 121 ? 4.578 0.105 0.383 1.00 85.56 121 PRO A CA 1
ATOM 908 C C . PRO A 1 121 ? 3.278 0.818 0.006 1.00 85.56 121 PRO A C 1
ATOM 910 O O . PRO A 1 121 ? 3.278 1.888 -0.604 1.00 85.56 121 PRO A O 1
ATOM 913 N N . THR A 1 122 ? 2.163 0.186 0.350 1.00 86.00 122 THR A N 1
ATOM 914 C CA . THR A 1 122 ? 0.809 0.651 0.059 1.00 86.00 122 THR A CA 1
ATOM 915 C C . THR A 1 122 ? 0.216 1.362 1.268 1.00 86.00 122 THR A C 1
ATOM 917 O O . THR A 1 122 ? 0.440 0.967 2.412 1.00 86.00 122 THR A O 1
ATOM 920 N N . THR A 1 123 ? -0.573 2.397 0.981 1.00 88.62 123 THR A N 1
ATOM 921 C CA . THR A 1 123 ? -1.304 3.249 1.927 1.00 88.62 123 THR A CA 1
ATOM 922 C C . THR A 1 123 ? -2.746 3.450 1.443 1.00 88.62 123 THR A C 1
ATOM 924 O O . THR A 1 123 ? -3.093 3.102 0.306 1.00 88.62 123 THR A O 1
ATOM 927 N N . GLY A 1 124 ? -3.601 4.003 2.301 1.00 82.88 124 GLY A N 1
ATOM 928 C CA . GLY A 1 124 ? -4.949 4.425 1.927 1.00 82.88 124 GLY A CA 1
ATOM 929 C C . GLY A 1 124 ? -4.918 5.597 0.940 1.00 82.88 124 GLY A C 1
ATOM 930 O O . GLY A 1 124 ? -4.005 6.410 0.954 1.00 82.88 124 GLY A O 1
ATOM 931 N N . SER A 1 125 ? -5.928 5.707 0.070 1.00 84.62 125 SER A N 1
ATOM 932 C CA . SER A 1 125 ? -6.038 6.816 -0.890 1.00 84.62 125 SER A CA 1
ATOM 933 C C . SER A 1 125 ? -7.399 7.483 -0.792 1.00 84.62 125 SER A C 1
ATOM 935 O O . SER A 1 125 ? -8.428 6.848 -1.030 1.00 84.62 125 SER A O 1
ATOM 937 N N . PHE A 1 126 ? -7.405 8.784 -0.506 1.00 81.56 126 PHE A N 1
ATOM 938 C CA . PHE A 1 126 ? -8.636 9.539 -0.312 1.00 81.56 126 PHE A CA 1
ATOM 939 C C . PHE A 1 126 ? -9.492 9.560 -1.577 1.00 81.56 126 PHE A C 1
ATOM 941 O O . PHE A 1 126 ? -10.682 9.267 -1.520 1.00 81.56 126 PHE A O 1
ATOM 948 N N . SER A 1 127 ? -8.875 9.820 -2.734 1.00 80.50 127 SER A N 1
ATOM 949 C CA . SER A 1 127 ? -9.563 9.840 -4.030 1.00 80.50 127 SER A CA 1
ATOM 950 C C . SER A 1 127 ? -10.216 8.490 -4.359 1.00 80.50 127 SER A C 1
ATOM 952 O O . SER A 1 127 ? -11.398 8.440 -4.700 1.00 80.50 127 SER A O 1
ATOM 954 N N . ARG A 1 128 ? -9.491 7.374 -4.177 1.00 83.19 128 ARG A N 1
ATOM 955 C CA . ARG A 1 128 ? -10.032 6.030 -4.451 1.00 83.19 128 ARG A CA 1
ATOM 956 C C . ARG A 1 128 ? -11.153 5.664 -3.482 1.00 83.19 128 ARG A C 1
ATOM 958 O O . ARG A 1 128 ? -12.200 5.197 -3.922 1.00 83.19 128 ARG A O 1
ATOM 965 N N . SER A 1 129 ? -10.967 5.917 -2.188 1.00 84.75 129 SER A N 1
ATOM 966 C CA . SER A 1 129 ? -11.980 5.635 -1.167 1.00 84.75 129 SER A CA 1
ATOM 967 C C . SER A 1 129 ? -13.224 6.506 -1.335 1.00 84.75 129 SER A C 1
ATOM 969 O O . SER A 1 129 ? -14.337 6.004 -1.189 1.00 84.75 129 SER A O 1
ATOM 971 N N . ALA A 1 130 ? -13.063 7.779 -1.710 1.00 80.38 130 ALA A N 1
ATOM 972 C CA . ALA A 1 130 ? -14.172 8.685 -1.992 1.00 80.38 130 ALA A CA 1
ATOM 973 C C . ALA A 1 130 ? -14.979 8.217 -3.206 1.00 80.38 130 ALA A C 1
ATOM 975 O O . ALA A 1 130 ? -16.193 8.073 -3.095 1.00 80.38 130 ALA A O 1
ATOM 976 N N . VAL A 1 131 ? -14.325 7.896 -4.328 1.00 80.69 131 VAL A N 1
ATOM 977 C CA . VAL A 1 131 ? -15.012 7.387 -5.527 1.00 80.69 131 VAL A CA 1
ATOM 978 C C . VAL A 1 131 ? -15.692 6.047 -5.249 1.00 80.69 131 VAL A C 1
ATOM 980 O O . VAL A 1 131 ? -16.831 5.845 -5.671 1.00 80.69 131 VAL A O 1
ATOM 983 N N . ASN A 1 132 ? -15.041 5.141 -4.514 1.00 82.50 132 ASN A N 1
ATOM 984 C CA . ASN A 1 132 ? -15.621 3.850 -4.145 1.00 82.50 132 ASN A CA 1
ATOM 985 C C . ASN A 1 132 ? -16.866 4.024 -3.255 1.00 82.50 132 ASN A C 1
ATOM 987 O O . ASN A 1 132 ? -17.908 3.414 -3.498 1.00 82.50 132 ASN A O 1
ATOM 991 N N . HIS A 1 133 ? -16.791 4.922 -2.273 1.00 81.81 133 HIS A N 1
ATOM 992 C CA . HIS A 1 133 ? -17.913 5.243 -1.399 1.00 81.81 133 HIS A CA 1
ATOM 993 C C . HIS A 1 133 ? -19.060 5.939 -2.152 1.00 81.81 133 HIS A C 1
ATOM 995 O O . HIS A 1 133 ? -20.215 5.533 -2.042 1.00 81.81 133 HIS A O 1
ATOM 1001 N N . GLU A 1 134 ? -18.758 6.936 -2.988 1.00 79.75 134 GLU A N 1
ATOM 1002 C CA . GLU A 1 134 ? -19.750 7.605 -3.837 1.00 79.75 134 GLU A CA 1
ATOM 1003 C C . GLU A 1 134 ? -20.418 6.631 -4.810 1.00 79.75 134 GLU A C 1
ATOM 1005 O O . GLU A 1 134 ? -21.614 6.762 -5.091 1.00 79.75 134 GLU A O 1
ATOM 1010 N N . SER A 1 135 ? -19.676 5.622 -5.276 1.00 79.38 135 SER A N 1
ATOM 1011 C CA . SER A 1 135 ? -20.166 4.519 -6.113 1.00 79.38 135 SER A CA 1
ATOM 1012 C C . SER A 1 135 ? -21.178 3.611 -5.409 1.00 79.38 135 SER A C 1
ATOM 1014 O O . SER A 1 135 ? -21.833 2.813 -6.075 1.00 79.38 135 SER A O 1
ATOM 1016 N N . GLY A 1 136 ? -21.392 3.791 -4.104 1.00 79.94 136 GLY A N 1
ATOM 1017 C CA . GLY A 1 136 ? -22.351 3.023 -3.316 1.00 79.94 136 GLY A CA 1
ATOM 1018 C C . GLY A 1 136 ? -21.780 1.712 -2.783 1.00 79.94 136 GLY A C 1
ATOM 1019 O O . GLY A 1 136 ? -22.556 0.812 -2.464 1.00 79.94 136 GLY A O 1
ATOM 1020 N N . ALA A 1 137 ? -20.451 1.581 -2.693 1.00 81.12 137 ALA A N 1
ATOM 1021 C CA . ALA A 1 137 ? -19.824 0.421 -2.073 1.00 81.12 137 ALA A CA 1
ATOM 1022 C C . ALA A 1 137 ? -20.204 0.340 -0.585 1.00 81.12 137 ALA A C 1
ATOM 1024 O O . ALA A 1 137 ? -20.007 1.291 0.170 1.00 81.12 137 ALA A O 1
ATOM 1025 N N . LYS A 1 138 ? -20.753 -0.808 -0.174 1.00 77.94 138 LYS A N 1
ATOM 1026 C CA . LYS A 1 138 ? -21.203 -1.069 1.207 1.00 77.94 138 LYS A CA 1
ATOM 1027 C C . LYS A 1 138 ? -20.358 -2.113 1.938 1.00 77.94 138 LYS A C 1
ATOM 1029 O O . LYS A 1 138 ? -20.557 -2.328 3.126 1.00 77.94 138 LYS A O 1
ATOM 1034 N N . SER A 1 139 ? -19.453 -2.789 1.233 1.00 82.44 139 SER A N 1
ATOM 1035 C CA . SER A 1 139 ? -18.611 -3.851 1.782 1.00 82.44 139 SER A CA 1
ATOM 1036 C C . SER A 1 139 ? -17.227 -3.846 1.138 1.00 82.44 139 SER A C 1
ATOM 1038 O O . SER A 1 139 ? -17.050 -3.344 0.025 1.00 82.44 139 SER A O 1
ATOM 1040 N N . GLY A 1 140 ? -16.253 -4.469 1.810 1.00 79.69 140 GLY A N 1
ATOM 1041 C CA . GLY A 1 140 ? -14.887 -4.644 1.296 1.00 79.69 140 GLY A CA 1
ATOM 1042 C C . GLY A 1 140 ? -14.791 -5.488 0.017 1.00 79.69 140 GLY A C 1
ATOM 1043 O O . GLY A 1 140 ? -13.738 -5.522 -0.618 1.00 79.69 140 GLY A O 1
ATOM 1044 N N . LEU A 1 141 ? -15.893 -6.115 -0.418 1.00 85.12 141 LEU A N 1
ATOM 1045 C CA . LEU A 1 141 ? -15.969 -6.850 -1.682 1.00 85.12 141 LEU A CA 1
ATOM 1046 C C . LEU A 1 141 ? -15.649 -5.951 -2.887 1.00 85.12 141 LEU A C 1
ATOM 1048 O O . LEU A 1 141 ? -15.076 -6.424 -3.866 1.00 85.12 141 LEU A O 1
ATOM 1052 N N . SER A 1 142 ? -15.945 -4.648 -2.801 1.00 85.38 142 SER A N 1
ATOM 1053 C CA . SER A 1 142 ? -15.578 -3.689 -3.849 1.00 85.38 142 SER A CA 1
ATOM 1054 C C . SER A 1 142 ? -14.063 -3.633 -4.077 1.00 85.38 142 SER A C 1
ATOM 1056 O O . SER A 1 142 ? -13.618 -3.495 -5.214 1.00 85.38 142 SER A O 1
ATOM 1058 N N . GLY A 1 143 ? -13.267 -3.782 -3.012 1.00 85.12 143 GLY A N 1
ATOM 1059 C CA . GLY A 1 143 ? -11.807 -3.819 -3.088 1.00 85.12 143 GLY A CA 1
ATOM 1060 C C . GLY A 1 143 ? -11.294 -5.077 -3.786 1.00 85.12 143 GLY A C 1
ATOM 1061 O O . GLY A 1 143 ? -10.398 -4.987 -4.620 1.00 85.12 143 GLY A O 1
ATOM 1062 N N . LEU A 1 144 ? -11.911 -6.234 -3.519 1.00 87.00 144 LEU A N 1
ATOM 1063 C CA . LEU A 1 144 ? -11.574 -7.492 -4.196 1.00 87.00 144 LEU A CA 1
ATOM 1064 C C . LEU A 1 144 ? -11.881 -7.426 -5.693 1.00 87.00 144 LEU A C 1
ATOM 1066 O O . LEU A 1 144 ? -11.023 -7.756 -6.509 1.00 87.00 144 LEU A O 1
ATOM 1070 N N . VAL A 1 145 ? -13.071 -6.939 -6.059 1.00 88.06 145 VAL A N 1
ATOM 1071 C CA . VAL A 1 145 ? -13.448 -6.747 -7.468 1.00 88.06 145 VAL A CA 1
ATOM 1072 C C . VAL A 1 145 ? -12.473 -5.791 -8.155 1.00 88.06 145 VAL A C 1
ATOM 1074 O O . VAL A 1 145 ? -12.005 -6.078 -9.255 1.00 88.06 145 VAL A O 1
ATOM 1077 N N . MET A 1 146 ? -12.101 -4.692 -7.495 1.00 86.00 146 MET A N 1
ATOM 1078 C CA . MET A 1 146 ? -11.125 -3.746 -8.033 1.00 86.00 146 MET A CA 1
ATOM 1079 C C . MET A 1 146 ? -9.731 -4.367 -8.198 1.00 86.00 146 MET A C 1
ATOM 1081 O O . MET A 1 146 ? -9.078 -4.110 -9.206 1.00 86.00 146 MET A O 1
ATOM 1085 N N . GLY A 1 147 ? -9.292 -5.212 -7.262 1.00 86.19 147 GLY A N 1
ATOM 1086 C CA . GLY A 1 147 ? -8.033 -5.953 -7.367 1.00 86.19 147 GLY A CA 1
ATOM 1087 C C . GLY A 1 147 ? -8.013 -6.920 -8.553 1.00 86.19 147 GLY A C 1
ATOM 1088 O O . GLY A 1 147 ? -7.055 -6.921 -9.323 1.00 86.19 147 GLY A O 1
ATOM 1089 N N . VAL A 1 148 ? -9.092 -7.684 -8.754 1.00 88.12 148 VAL A N 1
ATOM 1090 C CA . VAL A 1 148 ? -9.233 -8.596 -9.904 1.00 88.12 148 VAL A CA 1
ATOM 1091 C C . VA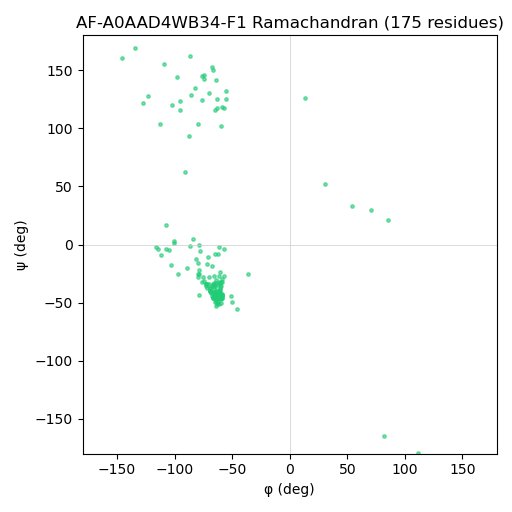L A 1 148 ? -9.243 -7.820 -11.218 1.00 88.12 148 VAL A C 1
ATOM 1093 O O . VAL A 1 148 ? -8.499 -8.162 -12.134 1.00 88.12 148 VAL A O 1
ATOM 1096 N N . LEU A 1 149 ? -10.025 -6.739 -11.300 1.00 87.00 149 LEU A N 1
ATOM 1097 C CA . LEU A 1 149 ? -10.065 -5.880 -12.484 1.00 87.00 149 LEU A CA 1
ATOM 1098 C C . LEU A 1 149 ? -8.697 -5.266 -12.790 1.00 87.00 149 LEU A C 1
ATOM 1100 O O . LEU A 1 149 ? -8.305 -5.218 -13.953 1.00 87.00 149 LEU A O 1
ATOM 1104 N N . MET A 1 150 ? -7.955 -4.838 -11.766 1.00 85.94 150 MET A N 1
ATOM 1105 C CA . MET A 1 150 ? -6.596 -4.325 -11.933 1.00 85.94 150 MET A CA 1
ATOM 1106 C C . MET A 1 150 ? -5.644 -5.415 -12.441 1.00 85.94 150 MET A C 1
ATOM 1108 O O . MET A 1 150 ? -4.866 -5.161 -13.356 1.00 85.94 150 MET A O 1
ATOM 1112 N N . GLY A 1 151 ? -5.740 -6.636 -11.909 1.00 84.88 151 GLY A N 1
ATOM 1113 C CA . GLY A 1 151 ? -4.977 -7.785 -12.400 1.00 84.88 151 GLY A CA 1
ATOM 1114 C C . GLY A 1 151 ? -5.267 -8.089 -13.873 1.00 84.88 151 GLY A C 1
ATOM 1115 O O . GLY A 1 151 ? -4.341 -8.223 -14.670 1.00 84.88 151 GLY A O 1
ATOM 1116 N N . CYS A 1 152 ? -6.543 -8.110 -14.267 1.00 84.56 152 CYS A N 1
ATOM 1117 C CA . CYS A 1 152 ? -6.937 -8.258 -15.669 1.00 84.56 152 CYS A CA 1
ATOM 1118 C C . CYS A 1 152 ? -6.418 -7.101 -16.534 1.00 84.56 152 CYS A C 1
ATOM 1120 O O . CYS A 1 152 ? -5.919 -7.337 -17.631 1.00 84.56 152 CYS A O 1
ATOM 1122 N N . ALA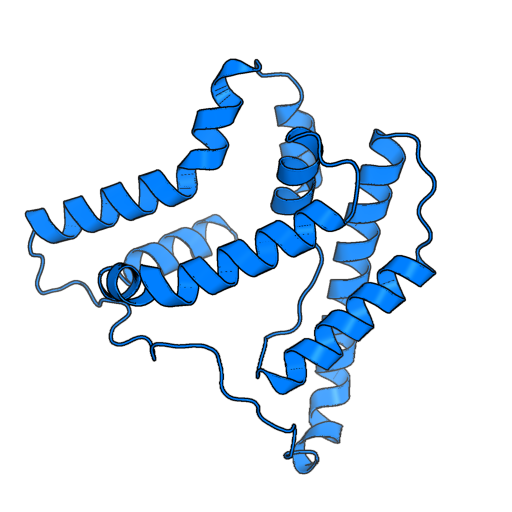 A 1 153 ? -6.496 -5.860 -16.050 1.00 82.88 153 ALA A N 1
ATOM 1123 C CA . ALA A 1 153 ? -5.994 -4.699 -16.777 1.00 82.88 153 ALA A CA 1
ATOM 1124 C C . ALA A 1 153 ? -4.484 -4.792 -17.016 1.00 82.88 153 ALA A C 1
ATOM 1126 O O . ALA A 1 153 ? -4.033 -4.507 -18.116 1.00 82.88 153 ALA A O 1
ATOM 1127 N N . VAL A 1 154 ? -3.699 -5.247 -16.040 1.00 80.62 154 VAL A N 1
ATOM 1128 C CA . VAL A 1 154 ? -2.266 -5.486 -16.262 1.00 80.62 154 VAL A CA 1
ATOM 1129 C C . VAL A 1 154 ? -2.075 -6.574 -17.325 1.00 80.62 154 VAL A C 1
ATOM 1131 O O . VAL A 1 154 ? -1.342 -6.366 -18.282 1.00 80.62 154 VAL A O 1
ATOM 1134 N N . LEU A 1 155 ? -2.797 -7.692 -17.262 1.00 78.88 155 LEU A N 1
ATOM 1135 C CA . LEU A 1 155 ? -2.632 -8.775 -18.243 1.00 78.88 155 LEU A CA 1
ATOM 1136 C C . LEU A 1 155 ? -3.018 -8.395 -19.685 1.00 78.88 155 LEU A C 1
ATOM 1138 O O . LEU A 1 155 ? -2.311 -8.771 -20.615 1.00 78.88 155 LEU A O 1
ATOM 1142 N N . PHE A 1 156 ? -4.112 -7.658 -19.888 1.00 77.81 156 PHE A N 1
ATOM 1143 C CA . PHE A 1 156 ? -4.621 -7.337 -21.231 1.00 77.81 156 PHE A CA 1
ATOM 1144 C C . PHE A 1 156 ? -4.183 -5.964 -21.755 1.00 77.81 156 PHE A C 1
ATOM 1146 O O . PHE A 1 156 ? -4.151 -5.751 -22.965 1.00 77.81 156 PHE A O 1
ATOM 1153 N N . MET A 1 157 ? -3.875 -5.020 -20.863 1.00 72.94 157 MET A N 1
ATOM 1154 C CA . MET A 1 157 ? -3.664 -3.605 -21.196 1.00 72.94 157 MET A CA 1
ATOM 1155 C C . MET A 1 157 ? -2.193 -3.172 -21.120 1.00 72.94 157 MET A C 1
ATOM 1157 O O . MET A 1 157 ? -1.885 -2.057 -21.530 1.00 72.94 157 MET A O 1
ATOM 1161 N N . THR A 1 158 ? -1.267 -4.047 -20.699 1.00 71.81 158 THR A N 1
ATOM 1162 C CA . THR A 1 158 ? 0.187 -3.789 -20.788 1.00 71.81 158 THR A CA 1
ATOM 1163 C C . THR A 1 158 ? 0.666 -3.348 -22.182 1.00 71.81 158 THR A C 1
ATOM 1165 O O . THR A 1 158 ? 1.357 -2.331 -22.235 1.00 71.81 158 THR A O 1
ATOM 1168 N N . PRO A 1 159 ? 0.253 -3.960 -23.315 1.00 65.19 159 PRO A N 1
ATOM 1169 C CA . PRO A 1 159 ? 0.712 -3.500 -24.633 1.00 65.19 159 PRO A CA 1
ATOM 1170 C C . PRO A 1 159 ? 0.181 -2.106 -25.011 1.00 65.19 159 PRO A C 1
ATOM 1172 O O . PRO A 1 159 ? 0.728 -1.443 -25.885 1.00 65.19 159 PRO A O 1
ATOM 1175 N N . LEU A 1 160 ? -0.888 -1.625 -24.365 1.00 64.88 160 LEU A N 1
ATOM 1176 C CA . LEU A 1 160 ? -1.382 -0.256 -24.555 1.00 64.88 160 LEU A CA 1
ATOM 1177 C C . LEU A 1 160 ? -0.549 0.770 -23.775 1.00 64.88 160 LEU A C 1
ATOM 1179 O O . LEU A 1 160 ? -0.498 1.935 -24.172 1.00 64.88 160 LEU A O 1
ATOM 1183 N N . PHE A 1 161 ? 0.108 0.358 -22.688 1.00 66.56 161 PHE A N 1
ATOM 1184 C CA . PHE A 1 161 ? 0.907 1.245 -21.842 1.00 66.56 161 PHE A CA 1
ATOM 1185 C C . PHE A 1 161 ? 2.296 1.559 -22.418 1.00 66.56 161 PHE A C 1
ATOM 1187 O O . PHE A 1 161 ? 2.840 2.616 -22.101 1.00 66.56 161 PHE A O 1
ATOM 1194 N N . GLU A 1 162 ? 2.829 0.726 -23.314 1.00 63.47 162 GLU A N 1
ATOM 1195 C CA . GLU A 1 162 ? 4.097 0.975 -24.029 1.00 63.47 162 GLU A CA 1
ATOM 1196 C C . GLU A 1 162 ? 4.060 2.275 -24.853 1.00 63.47 162 GLU A C 1
ATOM 1198 O O . GLU A 1 162 ? 5.053 2.993 -24.968 1.00 63.47 162 GLU A O 1
ATOM 1203 N N . TYR A 1 163 ? 2.880 2.633 -25.370 1.00 62.16 163 TYR A N 1
ATOM 1204 C CA . TYR A 1 163 ? 2.667 3.831 -26.186 1.00 62.16 163 TYR A CA 1
ATOM 1205 C C . TYR A 1 163 ? 2.441 5.105 -25.365 1.00 62.16 163 TYR A C 1
ATOM 1207 O O . TYR A 1 163 ? 2.142 6.158 -25.938 1.00 62.16 163 TYR A O 1
ATOM 1215 N N . ILE A 1 164 ? 2.543 5.042 -24.034 1.00 63.00 164 ILE A N 1
ATOM 1216 C CA . ILE A 1 164 ? 2.415 6.236 -23.202 1.00 63.00 164 ILE A CA 1
ATOM 1217 C C . ILE A 1 164 ? 3.712 7.053 -23.306 1.00 63.00 164 ILE A C 1
ATOM 1219 O O . ILE A 1 164 ? 4.795 6.544 -23.005 1.00 63.00 164 ILE A O 1
ATOM 1223 N N . PRO A 1 165 ? 3.633 8.338 -23.697 1.00 60.59 165 PRO A N 1
ATOM 1224 C CA . PRO A 1 165 ? 4.796 9.206 -23.719 1.00 60.59 165 PRO A CA 1
ATOM 1225 C C . PRO A 1 165 ? 5.241 9.523 -22.289 1.00 60.59 165 PRO A C 1
ATOM 1227 O O . PRO A 1 165 ? 4.454 9.960 -21.446 1.00 60.59 165 PRO A O 1
ATOM 1230 N N . GLN A 1 166 ? 6.533 9.355 -22.013 1.00 59.75 166 GLN A N 1
ATOM 1231 C CA . GLN A 1 166 ? 7.132 9.548 -20.688 1.00 59.75 166 GLN A CA 1
ATOM 1232 C C . GLN A 1 166 ? 6.942 10.993 -20.173 1.00 59.75 166 GLN A C 1
ATOM 1234 O O . GLN A 1 166 ? 6.872 11.238 -18.967 1.00 59.75 166 GLN A O 1
ATOM 1239 N N . VAL A 1 167 ? 6.752 11.945 -21.094 1.00 52.50 167 VAL A N 1
ATOM 1240 C CA . VAL A 1 167 ? 6.459 13.364 -20.825 1.00 52.50 167 VAL A CA 1
ATOM 1241 C C . VAL A 1 167 ? 5.145 13.563 -20.058 1.00 52.50 167 VAL A C 1
ATOM 1243 O O . VAL A 1 167 ? 5.054 14.470 -19.230 1.00 52.50 167 VAL A O 1
ATOM 1246 N N . SER A 1 168 ? 4.143 12.697 -20.261 1.00 51.38 168 SER A N 1
ATOM 1247 C CA . SER A 1 168 ? 2.869 12.760 -19.529 1.00 51.38 168 SER A CA 1
ATOM 1248 C C . SER A 1 168 ? 3.044 12.494 -18.034 1.00 51.38 168 SER A C 1
ATOM 1250 O O . SER A 1 168 ? 2.393 13.144 -17.216 1.00 51.38 168 SER A O 1
ATOM 1252 N N . ASN A 1 169 ? 3.960 11.592 -17.663 1.00 50.72 169 ASN A N 1
ATOM 1253 C CA . ASN A 1 169 ? 4.239 11.273 -16.260 1.00 50.72 169 ASN A CA 1
ATOM 1254 C C . ASN A 1 169 ? 4.980 12.417 -15.551 1.00 50.72 169 ASN A C 1
ATOM 1256 O O . ASN A 1 169 ? 4.723 12.678 -14.377 1.00 50.72 169 ASN A O 1
ATOM 1260 N N . CYS A 1 170 ? 5.845 13.142 -16.267 1.00 44.25 170 CYS A N 1
ATOM 1261 C CA . CYS A 1 170 ? 6.549 14.305 -15.721 1.00 44.25 170 CYS A CA 1
ATOM 1262 C C . CYS A 1 170 ? 5.587 15.479 -15.448 1.00 44.25 170 CYS A C 1
ATOM 1264 O O . CYS A 1 170 ? 5.627 16.084 -14.377 1.00 44.25 170 CYS A O 1
ATOM 1266 N N . LEU A 1 171 ? 4.648 15.737 -16.367 1.00 44.38 171 LEU A N 1
ATOM 1267 C CA . LEU A 1 171 ? 3.619 16.776 -16.219 1.00 44.38 171 LEU A CA 1
ATOM 1268 C C . LEU A 1 171 ? 2.620 16.482 -15.084 1.00 44.38 171 LEU A C 1
ATOM 1270 O O . LEU A 1 171 ? 2.209 17.402 -14.383 1.00 44.38 171 LEU A O 1
ATOM 1274 N N . LEU A 1 172 ? 2.262 15.213 -14.857 1.00 47.56 172 LEU A N 1
ATOM 1275 C CA . LEU A 1 172 ? 1.389 14.799 -13.746 1.00 47.56 172 LEU A CA 1
ATOM 1276 C C . LEU A 1 172 ? 2.089 14.827 -12.377 1.00 47.56 172 LEU A C 1
ATOM 1278 O O . LEU A 1 172 ? 1.432 15.097 -11.372 1.00 47.56 172 LEU A O 1
ATOM 1282 N N . GLY A 1 173 ? 3.400 14.567 -12.326 1.00 40.53 173 GLY A N 1
ATOM 1283 C CA . GLY A 1 173 ? 4.201 14.687 -11.103 1.00 40.53 173 GLY A CA 1
ATOM 1284 C C . GLY A 1 173 ? 4.387 16.140 -10.657 1.00 40.53 173 GLY A C 1
ATOM 1285 O O . GLY A 1 173 ? 4.256 16.435 -9.472 1.00 40.53 173 GLY A O 1
ATOM 1286 N N . TRP A 1 174 ? 4.601 17.055 -11.607 1.00 32.41 174 TRP A N 1
ATOM 1287 C CA . TRP A 1 174 ? 4.717 18.495 -11.340 1.00 32.41 174 TRP A CA 1
ATOM 1288 C C . TRP A 1 174 ? 3.396 19.158 -10.933 1.00 32.41 174 TRP A C 1
ATOM 1290 O O . TRP A 1 174 ? 3.415 20.129 -10.192 1.00 32.41 174 TRP A O 1
ATOM 1300 N N . LEU A 1 175 ? 2.245 18.637 -11.376 1.00 33.06 175 LEU A N 1
ATOM 1301 C CA . LEU A 1 175 ? 0.933 19.168 -10.976 1.00 33.06 175 LEU A CA 1
ATOM 1302 C C . LEU A 1 175 ? 0.499 18.734 -9.560 1.00 33.06 175 LEU A C 1
ATOM 1304 O O . LEU A 1 175 ? -0.570 19.137 -9.099 1.00 33.06 175 LEU A O 1
ATOM 1308 N N . ARG A 1 176 ? 1.272 17.851 -8.911 1.00 36.72 176 ARG A N 1
ATOM 1309 C CA . ARG A 1 176 ? 0.943 17.217 -7.624 1.00 36.72 176 ARG A CA 1
ATOM 1310 C C . ARG A 1 176 ? 1.910 17.586 -6.486 1.00 36.72 176 ARG A C 1
ATOM 1312 O O . ARG A 1 176 ? 1.675 17.146 -5.360 1.00 36.72 176 ARG A O 1
ATOM 1319 N N . LEU A 1 177 ? 2.948 18.377 -6.775 1.00 34.78 177 LEU A N 1
ATOM 1320 C CA . LEU A 1 177 ? 3.787 19.093 -5.802 1.00 34.78 177 LEU A CA 1
ATOM 1321 C C . LEU A 1 177 ? 3.319 20.550 -5.711 1.00 34.78 177 LEU A C 1
ATOM 1323 O O . LEU A 1 177 ? 3.319 21.079 -4.579 1.00 34.78 177 LEU A O 1
#

InterPro domains:
  IPR001902 SLC26A/SulP transporter [PTHR11814] (17-167)
  IPR011547 SLC26A/SulP transporter domain [PF00916] (11-167)

Solvent-accessible surface area (backbone atoms only — not comparable to full-atom values): 10536 Å² total; per-residue (Å²): 115,72,70,59,57,56,66,68,53,78,76,73,62,86,78,58,55,64,59,61,72,43,41,67,60,54,50,52,54,51,51,43,52,48,51,68,72,65,66,56,91,83,63,59,47,64,42,92,69,84,80,62,79,69,64,85,39,77,90,74,71,63,88,52,43,80,78,42,45,67,58,49,51,52,5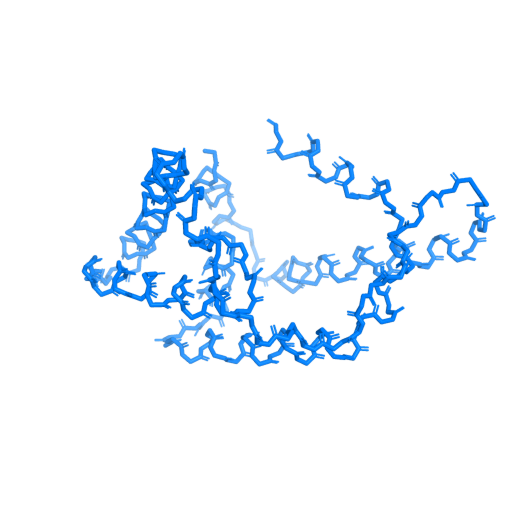3,48,52,52,31,50,53,48,27,52,49,44,51,49,55,52,20,68,75,69,76,50,90,75,65,64,65,60,52,50,49,53,49,50,50,53,42,57,61,30,43,35,42,72,46,75,89,68,60,59,52,63,70,61,52,49,53,44,47,75,70,63,55,87,57,74,62,56,56,54,54,50,50,53,51,49,53,50,43,49,65,74,42,45,80,66,52,35,62,39,49,44,64,58,58,53,56,56,53,64,75,73,113

pLDDT: mean 73.56, std 16.5, range [32.41, 93.31]

Sequence (177 aa):
MELIIVYIQGKTRKYLRYVRAAGPLTAVLSVTIFVKIFNSSSISLVGDIPQGLPSFSIPRAFGYATSLIPTALLITGVAILESVGIAKALAAKNGYELDSNQELFGLGVANIFGSFFSAYPTTGSFSRSAVNHESGAKSGLSGLVMGVLMGCAVLFMTPLFEYIPQVSNCLLGWLRL

Mean predicted aligned error: 11.68 Å